Protein 5IO9 (pdb70)

Solvent-accessible surface area: 11642 Å² total; per-residue (Å²): 228,26,51,82,0,21,0,2,35,14,24,14,170,179,44,152,13,56,66,18,48,2,14,81,133,138,28,201,40,42,104,31,0,23,63,37,0,54,160,33,0,86,28,141,154,41,8,78,91,12,6,112,52,0,16,10,50,76,22,73,66,107,6,46,38,24,125,56,1,35,107,24,53,14,3,0,0,0,3,56,118,137,38,47,123,35,124,11,62,132,145,25,86,118,86,51,46,159,100,68,87,1,20,0,1,51,28,33,36,173,176,48,152,16,59,65,12,54,12,58,127,128,113,23,237,52,40,100,40,0,16,64,50,0,43,220,51,3,61,135,18,116,74,8,9,47,40,0,13,22,58,99,21,87,112,76,6,51,42,36,128,66,4,100,101,29,86,16,4,0,0,0,18,50,43,137,33,55,115,32,119,12,70,133,146,27,67,121,97,25,34,137,156

CATH classification: 3.10.20.230

Secondary structure (DSSP, 8-state):
-PEEEEEEETT-TT---EEEEE-TTTSSSHHHHHHHHHHHH--TTT-TT---EEEETTSS-EE-SGGG--TT-EEEEESSSPPP---TTTTS-TTTT-/-EEEEEEETT-TT---EEEEE-TTS-SSHHHHHHHHHHHH---TT---EEEETTS--EE-SGGG--TT-EEEEESSSPPP---TTTTS-TTGGG-

Foldseek 3Di:
DWAWEWEAFFPDQPDQTDIDGDDCVVQVFPVSVQVVQQVVVVDCPRAVQGFDWKAFPQRPDTDDGSVPDHHLGYIYTGNDDDHHGDNNNVPHPSVPVD/DAWEWEAEFPDQPDQTDIDDDDPPPAPWPVSVQVVVQVVCPVQVLGFDWKAFPQRPDIDDTPVSDHHLGYIYTHNDNDGHDHPNCVPHPSPVVVD

B-factor: mean 19.06, std 11.75, range [5.87, 101.1]

Sequence (193 aa):
MAKKVRFYRNGDRYFKGIVYAVSSDRFRSFDALLADLTRSLSDNINLPQGVRYIYTIDGSSRKIGSMDELEEGESYVCSSSDNNFFDDVEYTKNVNPNWSVAKKVRFYRNGDRYYFKGIVYAVSSDRFRSFDALLADLTRSSLSNLPQGVRYIIYTIDGSRKIGSMDELEEGESYVCSSDNFFDDVEYTKNVNPNWSVN

Organism: Homo sapiens (NCBI:txid9606)

InterPro domains:
  IPR003533 Doublecortin domain [PF03607] (72-132)
  IPR003533 Doublecortin domain [PF03607] (198-257)
  IPR003533 Doublecortin domain [PS50309] (53-139)
  IPR003533 Doublecortin domain [PS50309] (180-263)
  IPR003533 Doublecortin domain [SM00537] (48-139)
  IPR003533 Doublecortin domain [SM00537] (175-263)
  IPR017302 Neuronal migration protein doublecortin, chordates [PIRSF037870] (1-365)
  IPR036572 Doublecortin domain superfamily [G3DSA:3.10.20.230] (44-157)
  IPR036572 Doublecortin domain superfamily [G3DSA:3.10.20.230] (170-260)
  IPR036572 Doublecortin domain superfamily [SSF89837] (47-155)
  IPR036572 Doublecortin domain superfamily [SSF89837] (170-272)

GO terms:
  GO:0005515 protein binding (F, IPI)
  GO:0001764 neuron migration (P, IDA)
  GO:0043005 neuron projection (C, IDA)
  GO:0008017 microtubule binding (F, IDA)
  GO:0008017 microtubule binding (F, IMP)
  GO:0019901 protein kinase binding (F, IPI)
  GO:0005856 cytoskeleton (C, TAS)
  GO:0005875 microtubule associated complex (C, TAS)
  GO:0007399 nervous system development (P, TAS)
  GO:0007417 central nervous system development (P, TAS)
  GO:0005829 cytosol (C, TAS)
  GO:0005829 cytosol (C, IDA)

Nearest PDB structures (foldseek):
  5ioi-assembly3_C  TM=9.887E-01  e=6.506E-19  Homo sapiens
  5ioi-assembly5_E  TM=9.647E-01  e=2.135E-18  Homo sapiens
  5ikc-assembly1_M  TM=9.950E-01  e=1.049E-16  Homo sapiens
  5ioi-assembly2_B  TM=9.860E-01  e=2.824E-16  Homo sapiens
  1mjd-assembly1_A  TM=9.330E-01  e=8.605E-17  Homo sapiens

Structure (mmCIF, N/CA/C/O backbone):
data_5IO9
#
_entry.id   5IO9
#
_cell.length_a   27.026
_cell.length_b   37.783
_cell.length_c   47.752
_cell.angle_alpha   88.65
_cell.angle_beta   105.78
_cell.angle_gamma   96.55
#
_symmetry.space_group_name_H-M   'P 1'
#
loop_
_entity.id
_entity.type
_entity.pdbx_description
1 polymer 'Neuronal migration protein doublecortin'
2 water water
#
loop_
_atom_site.group_PDB
_atom_site.id
_atom_site.type_symbol
_atom_site.label_atom_id
_atom_site.label_alt_id
_atom_site.label_comp_id
_atom_site.label_asym_id
_atom_site.label_entity_id
_atom_site.label_seq_id
_atom_site.pdbx_PDB_ins_code
_atom_site.Cartn_x
_atom_site.Cartn_y
_atom_site.Cartn_z
_atom_site.occupancy
_atom_site.B_iso_or_equiv
_atom_site.auth_seq_id
_atom_site.auth_comp_id
_atom_site.auth_asym_id
_atom_site.auth_atom_id
_atom_site.pdbx_PDB_model_num
ATOM 1 N N . MET A 1 8 ? -14.274 -0.597 -12.309 1.00 22.81 132 MET A N 1
ATOM 2 C CA . MET A 1 8 ? -14.263 -1.729 -11.389 1.00 22.28 132 MET A CA 1
ATOM 3 C C . MET A 1 8 ? -13.095 -1.555 -10.419 1.00 19.26 132 MET A C 1
ATOM 4 O O . MET A 1 8 ? -11.977 -1.169 -10.846 1.00 17.32 132 MET A O 1
ATOM 9 N N . ALA A 1 9 ? -13.363 -1.728 -9.102 1.00 14.66 133 ALA A N 1
ATOM 10 C CA . ALA A 1 9 ? -12.288 -1.581 -8.103 1.00 14.64 133 ALA A CA 1
ATOM 11 C C . ALA A 1 9 ? -11.393 -2.786 -8.144 1.00 16.99 133 ALA A C 1
ATOM 12 O O . ALA A 1 9 ? -11.845 -3.896 -8.425 1.00 21.19 133 ALA A O 1
ATOM 14 N N . LYS A 1 10 ? -10.111 -2.585 -7.822 1.00 12.50 134 LYS A N 1
ATOM 15 C CA . LYS A 1 10 ? -9.199 -3.713 -7.708 1.00 12.24 134 LYS A CA 1
ATOM 16 C C . LYS A 1 10 ? -9.093 -4.053 -6.229 1.00 11.08 134 LYS A C 1
ATOM 17 O O . LYS A 1 10 ? -8.901 -3.132 -5.378 1.00 11.81 134 LYS A O 1
ATOM 23 N N . LYS A 1 11 ? -9.139 -5.351 -5.900 1.00 9.38 135 LYS A N 1
ATOM 24 C CA . LYS A 1 11 ? -9.007 -5.787 -4.506 1.00 8.52 135 LYS A CA 1
ATOM 25 C C . LYS A 1 11 ? -7.552 -6.117 -4.318 1.00 9.51 135 LYS A C 1
ATOM 26 O O . LYS A 1 11 ? -7.032 -7.065 -4.965 1.00 8.87 135 LYS A O 1
ATOM 32 N N . VAL A 1 12 ? -6.907 -5.405 -3.386 1.00 8.13 136 VAL A N 1
ATOM 33 C CA . VAL A 1 12 ? -5.486 -5.581 -3.133 1.00 7.37 136 VAL A CA 1
ATOM 34 C C . VAL A 1 12 ? -5.283 -5.698 -1.624 1.00 8.31 136 VAL A C 1
ATOM 35 O O . VAL A 1 12 ? -6.135 -5.303 -0.825 1.00 8.91 136 VAL A O 1
ATOM 39 N N . ARG A 1 13 ? -4.099 -6.129 -1.216 1.00 6.21 137 ARG A N 1
ATOM 40 C CA . ARG A 1 13 ? -3.789 -6.311 0.210 1.00 6.20 137 ARG A CA 1
ATOM 41 C C . ARG A 1 13 ? -2.576 -5.410 0.531 1.00 7.76 137 ARG A C 1
ATOM 42 O O . ARG A 1 13 ? -1.525 -5.569 -0.068 1.00 7.90 137 ARG A O 1
ATOM 50 N N . PHE A 1 14 ? -2.715 -4.548 1.531 1.00 6.22 138 PHE A N 1
ATOM 51 C CA . PHE A 1 14 ? -1.640 -3.642 1.932 1.00 7.38 138 PHE A CA 1
ATOM 52 C C . PHE A 1 14 ? -1.027 -4.033 3.236 1.00 7.59 138 PHE A C 1
ATOM 53 O O . PHE A 1 14 ? -1.732 -4.331 4.207 1.00 9.36 138 PHE A O 1
ATOM 61 N N . TYR A 1 15 ? 0.306 -4.021 3.299 1.00 5.87 139 TYR A N 1
ATOM 62 C CA . TYR A 1 15 ? 1.119 -4.290 4.477 1.00 6.33 139 TYR A CA 1
ATOM 63 C C . TYR A 1 15 ? 1.888 -3.033 4.883 1.00 7.89 139 TYR A C 1
ATOM 64 O O . TYR A 1 15 ? 1.903 -2.041 4.177 1.00 8.54 139 TYR A O 1
ATOM 73 N N . ARG A 1 16 ? 2.428 -3.074 6.067 1.00 8.11 140 ARG A N 1
ATOM 74 C CA . ARG A 1 16 ? 3.107 -1.928 6.698 1.00 8.08 140 ARG A CA 1
ATOM 75 C C . ARG A 1 16 ? 4.615 -2.156 6.688 1.00 9.41 140 ARG A C 1
ATOM 76 O O . ARG A 1 16 ? 5.042 -3.179 7.238 1.00 9.37 140 ARG A O 1
ATOM 84 N N . ASN A 1 17 ? 5.401 -1.260 6.040 1.00 7.63 141 ASN A N 1
ATOM 85 C CA . ASN A 1 17 ? 6.861 -1.394 5.956 1.00 8.14 141 ASN A CA 1
ATOM 86 C C . ASN A 1 17 ? 7.452 -1.706 7.340 1.00 10.76 141 ASN A C 1
ATOM 87 O O . ASN A 1 17 ? 7.215 -1.008 8.335 1.00 11.79 141 ASN A O 1
ATOM 92 N N . GLY A 1 18 ? 8.259 -2.745 7.372 1.00 11.20 142 GLY A N 1
ATOM 93 C CA . GLY A 1 18 ? 9.008 -3.073 8.575 1.00 13.30 142 GLY A CA 1
ATOM 94 C C . GLY A 1 18 ? 8.276 -3.869 9.633 1.00 16.69 142 GLY A C 1
ATOM 95 O O . GLY A 1 18 ? 8.894 -4.266 10.620 1.00 18.39 142 GLY A O 1
ATOM 96 N N . ASP A 1 19 ? 6.944 -4.103 9.448 1.00 12.96 143 ASP A N 1
ATOM 97 C CA . ASP A 1 19 ? 6.141 -4.757 10.500 1.00 12.10 143 ASP A CA 1
ATOM 98 C C . ASP A 1 19 ? 5.941 -6.244 10.154 1.00 12.79 143 ASP A C 1
ATOM 99 O O . ASP A 1 19 ? 5.175 -6.531 9.233 1.00 13.84 143 ASP A O 1
ATOM 104 N N . ARG A 1 20 ? 6.585 -7.177 10.908 1.00 12.95 144 ARG A N 1
ATOM 105 C CA . ARG A 1 20 ? 6.491 -8.605 10.726 1.00 13.24 144 ARG A CA 1
ATOM 106 C C . ARG A 1 20 ? 5.198 -9.145 11.373 1.00 13.98 144 ARG A C 1
ATOM 107 O O . ARG A 1 20 ? 4.960 -10.372 11.290 1.00 15.69 144 ARG A O 1
ATOM 115 N N . TYR A 1 21 ? 4.412 -8.298 12.023 1.00 10.50 145 TYR A N 1
ATOM 116 C CA . TYR A 1 21 ? 3.251 -8.848 12.739 1.00 10.88 145 TYR A CA 1
ATOM 117 C C . TYR A 1 21 ? 1.927 -8.356 12.241 1.00 12.28 145 TYR A C 1
ATOM 118 O O . TYR A 1 21 ? 0.949 -8.396 12.985 1.00 12.61 145 TYR A O 1
ATOM 127 N N . PHE A 1 22 ? 1.924 -7.796 11.043 1.00 14.30 146 PHE A N 1
ATOM 128 C CA . PHE A 1 22 ? 0.682 -7.232 10.537 1.00 12.67 146 PHE A CA 1
ATOM 129 C C . PHE A 1 22 ? 0.207 -8.196 9.471 1.00 14.44 146 PHE A C 1
ATOM 130 O O . PHE A 1 22 ? 1.009 -8.582 8.598 1.00 18.73 146 PHE A O 1
ATOM 138 N N . LYS A 1 23 ? -1.085 -8.637 9.478 1.00 11.33 147 LYS A N 1
ATOM 139 C CA . LYS A 1 23 ? -1.431 -9.610 8.446 1.00 12.92 147 LYS A CA 1
ATOM 140 C C . LYS A 1 23 ? -1.939 -9.074 7.092 1.00 9.99 147 LYS A C 1
ATOM 141 O O . LYS A 1 23 ? -2.172 -9.857 6.165 1.00 11.53 147 LYS A O 1
ATOM 147 N N . GLY A 1 24 ? -1.989 -7.744 6.980 1.00 9.66 148 GLY A N 1
ATOM 148 C CA . GLY A 1 24 ? -2.414 -7.090 5.735 1.00 9.06 148 GLY A CA 1
ATOM 149 C C . GLY A 1 24 ? -3.856 -6.645 5.819 1.00 8.91 148 GLY A C 1
ATOM 150 O O . GLY A 1 24 ? -4.647 -7.319 6.499 1.00 11.80 148 GLY A O 1
ATOM 151 N N . ILE A 1 25 ? -4.180 -5.505 5.192 1.00 8.45 149 ILE A N 1
ATOM 152 C CA . ILE A 1 25 ? -5.544 -4.951 5.105 1.00 7.42 149 ILE A CA 1
ATOM 153 C C . ILE A 1 25 ? -5.998 -4.992 3.675 1.00 8.24 149 ILE A C 1
ATOM 154 O O . ILE A 1 25 ? -5.279 -4.549 2.784 1.00 7.54 149 ILE A O 1
ATOM 159 N N . VAL A 1 26 ? -7.213 -5.536 3.440 1.00 7.58 150 VAL A N 1
ATOM 160 C CA . VAL A 1 26 ? -7.724 -5.629 2.088 1.00 6.91 150 VAL A CA 1
ATOM 161 C C . VAL A 1 26 ? -8.452 -4.346 1.741 1.00 7.94 150 VAL A C 1
ATOM 162 O O . VAL A 1 26 ? -9.298 -3.871 2.489 1.00 8.81 150 VAL A O 1
ATOM 166 N N . TYR A 1 27 ? -8.098 -3.765 0.584 1.00 7.31 151 TYR A N 1
ATOM 167 C CA . TYR A 1 27 ? -8.709 -2.542 0.074 1.00 6.41 151 TYR A CA 1
ATOM 168 C C . TYR A 1 27 ? -9.357 -2.821 -1.241 1.00 6.56 151 TYR A C 1
ATOM 169 O O . TYR A 1 27 ? -8.862 -3.614 -2.053 1.00 8.70 151 TYR A O 1
ATOM 178 N N . ALA A 1 28 ? -10.461 -2.113 -1.496 1.00 8.26 152 ALA A N 1
ATOM 179 C CA . ALA A 1 28 ? -11.085 -2.071 -2.803 1.00 8.31 152 ALA A CA 1
ATOM 180 C C . ALA A 1 28 ? -10.686 -0.682 -3.356 1.00 8.87 152 ALA A C 1
ATOM 181 O O . ALA A 1 28 ? -11.060 0.355 -2.799 1.00 10.59 152 ALA A O 1
ATOM 183 N N . VAL A 1 29 ? -9.839 -0.651 -4.396 1.00 9.31 153 VAL A N 1
ATOM 184 C CA . VAL A 1 29 ? -9.315 0.625 -4.926 1.00 9.42 153 VAL A CA 1
ATOM 185 C C . VAL A 1 29 ? -9.839 0.956 -6.310 1.00 11.22 153 VAL A C 1
ATOM 186 O O . VAL A 1 29 ? -9.690 0.164 -7.200 1.00 12.38 153 VAL A O 1
ATOM 190 N N . SER A 1 30 ? -10.399 2.157 -6.481 1.00 12.86 154 SER A N 1
ATOM 191 C CA . SER A 1 30 ? -10.857 2.645 -7.802 1.00 12.47 154 SER A CA 1
ATOM 192 C C . SER A 1 30 ? -10.826 4.169 -7.753 1.00 14.48 154 SER A C 1
ATOM 193 O O . SER A 1 30 ? -10.959 4.725 -6.666 1.00 14.07 154 SER A O 1
ATOM 196 N N . SER A 1 31 ? -10.780 4.826 -8.922 1.00 18.26 155 SER A N 1
ATOM 197 C CA . SER A 1 31 ? -10.765 6.292 -8.967 1.00 19.37 155 SER A CA 1
ATOM 198 C C . SER A 1 31 ? -12.113 6.906 -8.568 1.00 25.86 155 SER A C 1
ATOM 199 O O . SER A 1 31 ? -12.144 8.066 -8.150 1.00 24.93 155 SER A O 1
ATOM 202 N N . ASP A 1 32 ? -13.211 6.126 -8.613 1.00 25.25 156 ASP A N 1
ATOM 203 C CA . ASP A 1 32 ? -14.500 6.678 -8.164 1.00 26.62 156 ASP A CA 1
ATOM 204 C C . ASP A 1 32 ? -14.649 6.805 -6.641 1.00 32.80 156 ASP A C 1
ATOM 205 O O . ASP A 1 32 ? -15.523 7.529 -6.153 1.00 35.05 156 ASP A O 1
ATOM 210 N N . ARG A 1 33 ? -13.780 6.151 -5.894 1.00 24.75 157 ARG A N 1
ATOM 211 C CA . ARG A 1 33 ? -13.835 6.307 -4.440 1.00 25.43 157 ARG A CA 1
ATOM 212 C C . ARG A 1 33 ? -12.662 7.073 -3.942 1.00 26.58 157 ARG A C 1
ATOM 213 O O . ARG A 1 33 ? -12.813 7.904 -3.052 1.00 29.28 157 ARG A O 1
ATOM 221 N N . PHE A 1 34 ? -11.491 6.889 -4.549 1.00 17.96 158 PHE A N 1
ATOM 222 C CA . PHE A 1 34 ? -10.371 7.716 -4.168 1.00 16.42 158 PHE A CA 1
ATOM 223 C C . PHE A 1 34 ? -10.181 8.697 -5.313 1.00 22.58 158 PHE A C 1
ATOM 224 O O . PHE A 1 34 ? -9.971 8.280 -6.451 1.00 23.37 158 PHE A O 1
ATOM 232 N N . ARG A 1 35 ? -10.373 10.003 -5.038 1.00 18.59 159 ARG A N 1
ATOM 233 C CA . ARG A 1 35 ? -10.318 10.995 -6.117 1.00 20.81 159 ARG A CA 1
ATOM 234 C C . ARG A 1 35 ? -8.951 11.267 -6.706 1.00 24.32 159 ARG A C 1
ATOM 235 O O . ARG A 1 35 ? -8.857 11.808 -7.807 1.00 26.16 159 ARG A O 1
ATOM 243 N N . SER A 1 36 ? -7.887 10.828 -6.015 1.00 16.56 160 SER A N 1
ATOM 244 C CA . SER A 1 36 ? -6.507 11.019 -6.437 1.00 15.96 160 SER A CA 1
ATOM 245 C C . SER A 1 36 ? -5.680 9.970 -5.721 1.00 16.22 160 SER A C 1
ATOM 246 O O . SER A 1 36 ? -6.140 9.384 -4.725 1.00 15.21 160 SER A O 1
ATOM 249 N N . PHE A 1 37 ? -4.430 9.823 -6.145 1.00 14.37 161 PHE A N 1
ATOM 250 C CA . PHE A 1 37 ? -3.490 8.916 -5.500 1.00 15.13 161 PHE A CA 1
ATOM 251 C C . PHE A 1 37 ? -3.259 9.417 -4.091 1.00 17.48 161 PHE A C 1
ATOM 252 O O . PHE A 1 37 ? -3.241 8.619 -3.148 1.00 14.61 161 PHE A O 1
ATOM 260 N N . ASP A 1 38 ? -3.209 10.766 -3.919 1.00 16.12 162 ASP A N 1
ATOM 261 C CA . ASP A 1 38 ? -3.037 11.346 -2.595 1.00 13.47 162 ASP A CA 1
ATOM 262 C C . ASP A 1 38 ? -4.160 10.979 -1.664 1.00 13.94 162 ASP A C 1
ATOM 263 O O . ASP A 1 38 ? -3.926 10.789 -0.469 1.00 13.24 162 ASP A O 1
ATOM 268 N N . ALA A 1 39 ? -5.396 10.836 -2.186 1.00 12.64 163 ALA A N 1
ATOM 269 C CA . ALA A 1 39 ? -6.502 10.446 -1.297 1.00 13.07 163 ALA A CA 1
ATOM 270 C C . ALA A 1 39 ? -6.332 8.988 -0.815 1.00 14.05 163 ALA A C 1
ATOM 271 O O . ALA A 1 39 ? -6.729 8.655 0.299 1.00 12.45 163 ALA A O 1
ATOM 273 N N . LEU A 1 40 ? -5.782 8.121 -1.671 1.00 12.63 164 LEU A N 1
ATOM 274 C CA . LEU A 1 40 ? -5.559 6.734 -1.266 1.00 10.82 164 LEU A CA 1
ATOM 275 C C . LEU A 1 40 ? -4.474 6.749 -0.198 1.00 10.31 164 LEU A C 1
ATOM 276 O O . LEU A 1 40 ? -4.619 6.074 0.828 1.00 9.41 164 LEU A O 1
ATOM 281 N N . LEU A 1 41 ? -3.402 7.515 -0.425 1.00 9.70 165 LEU A N 1
ATOM 282 C CA . LEU A 1 41 ? -2.346 7.599 0.587 1.00 9.12 165 LEU A CA 1
ATOM 283 C C . LEU A 1 41 ? -2.881 8.064 1.923 1.00 11.65 165 LEU A C 1
ATOM 284 O O . LEU A 1 41 ? -2.487 7.606 2.979 1.00 9.88 165 LEU A O 1
ATOM 289 N N . ALA A 1 42 ? -3.797 9.075 1.856 1.00 11.24 166 ALA A N 1
ATOM 290 C CA . ALA A 1 42 ? -4.378 9.558 3.108 1.00 10.59 166 ALA A CA 1
ATOM 291 C C . ALA A 1 42 ? -5.206 8.509 3.815 1.00 10.98 166 ALA A C 1
ATOM 292 O O . ALA A 1 42 ? -5.182 8.415 5.042 1.00 9.73 166 ALA A O 1
ATOM 294 N N . ASP A 1 43 ? -5.978 7.721 3.029 1.00 10.06 167 ASP A N 1
ATOM 295 C CA . ASP A 1 43 ? -6.786 6.718 3.713 1.00 9.27 167 ASP A CA 1
ATOM 296 C C . ASP A 1 43 ? -5.922 5.555 4.259 1.00 9.01 167 ASP A C 1
ATOM 297 O O . ASP A 1 43 ? -6.189 5.070 5.367 1.00 8.92 167 ASP A O 1
ATOM 302 N N . LEU A 1 44 ? -4.782 5.270 3.565 1.00 9.09 168 LEU A N 1
ATOM 303 C CA . LEU A 1 44 ? -3.894 4.243 4.139 1.00 8.66 168 LEU A CA 1
ATOM 304 C C . LEU A 1 44 ? -3.189 4.769 5.376 1.00 10.69 168 LEU A C 1
ATOM 305 O O . LEU A 1 44 ? -2.959 4.026 6.312 1.00 10.18 168 LEU A O 1
ATOM 310 N N . THR A 1 45 ? -2.894 6.119 5.405 1.00 9.30 169 THR A N 1
ATOM 311 C CA . THR A 1 45 ? -2.292 6.676 6.626 1.00 9.00 169 THR A CA 1
ATOM 312 C C . THR A 1 45 ? -3.253 6.485 7.819 1.00 9.58 169 THR A C 1
ATOM 313 O O . THR A 1 45 ? -2.886 6.114 8.908 1.00 10.87 169 THR A O 1
ATOM 317 N N . ARG A 1 46 ? -4.541 6.680 7.524 1.00 9.84 170 ARG A N 1
ATOM 318 C CA . ARG A 1 46 ? -5.575 6.504 8.537 1.00 11.71 170 ARG A CA 1
ATOM 319 C C . ARG A 1 46 ? -5.622 5.064 9.036 1.00 12.73 170 ARG A C 1
ATOM 320 O O . ARG A 1 46 ? -5.527 4.851 10.248 1.00 14.24 170 ARG A O 1
ATOM 328 N N . SER A 1 47 ? -5.792 4.075 8.118 1.00 11.37 171 SER A N 1
ATOM 329 C CA . SER A 1 47 ? -5.962 2.681 8.558 1.00 10.55 171 SER A CA 1
ATOM 330 C C . SER A 1 47 ? -4.727 2.024 9.060 1.00 12.40 171 SER A C 1
ATOM 331 O O . SER A 1 47 ? -4.821 1.069 9.858 1.00 14.05 171 SER A O 1
ATOM 334 N N . LEU A 1 48 ? -3.557 2.460 8.545 1.00 11.03 172 LEU A N 1
ATOM 335 C CA . LEU A 1 48 ? -2.297 1.792 8.942 1.00 12.24 172 LEU A CA 1
ATOM 336 C C . LEU A 1 48 ? -1.547 2.446 10.053 1.00 15.37 172 LEU A C 1
ATOM 337 O O . LEU A 1 48 ? -0.506 1.946 10.470 1.00 14.59 172 LEU A O 1
ATOM 342 N N . SER A 1 49 ? -2.118 3.534 10.603 1.00 15.98 173 SER A N 1
ATOM 343 C CA . SER A 1 49 ? -1.620 4.302 11.724 1.00 16.26 173 SER A CA 1
ATOM 344 C C . SER A 1 49 ? -0.764 3.443 12.689 1.00 19.52 173 SER A C 1
ATOM 345 O O . SER A 1 49 ? -1.288 2.496 13.327 1.00 21.28 173 SER A O 1
ATOM 348 N N . ASP A 1 50 ? 0.552 3.755 12.744 1.00 18.82 174 ASP A N 1
ATOM 349 C CA . ASP A 1 50 ? 1.523 3.063 13.617 1.00 19.10 174 ASP A CA 1
ATOM 350 C C . ASP A 1 50 ? 2.689 4.049 13.723 1.00 23.25 174 ASP A C 1
ATOM 351 O O . ASP A 1 50 ? 3.440 4.218 12.752 1.00 20.74 174 ASP A O 1
ATOM 356 N N . ASN A 1 51 ? 2.858 4.686 14.909 1.00 20.34 175 ASN A N 1
ATOM 357 C CA . ASN A 1 51 ? 3.919 5.671 15.092 1.00 20.75 175 ASN A CA 1
ATOM 358 C C . ASN A 1 51 ? 5.327 5.100 14.947 1.00 21.58 175 ASN A C 1
ATOM 359 O O . ASN A 1 51 ? 6.272 5.880 14.750 1.00 20.57 175 ASN A O 1
ATOM 364 N N . ILE A 1 52 ? 5.493 3.773 15.063 1.00 19.76 176 ILE A N 1
ATOM 365 C CA . ILE A 1 52 ? 6.844 3.236 14.984 1.00 19.74 176 ILE A CA 1
ATOM 366 C C . ILE A 1 52 ? 7.228 2.888 13.560 1.00 19.86 176 ILE A C 1
ATOM 367 O O . ILE A 1 52 ? 8.306 3.320 13.086 1.00 19.17 176 ILE A O 1
ATOM 372 N N . ASN A 1 53 ? 6.358 2.140 12.852 1.00 16.01 177 ASN A N 1
ATOM 373 C CA . ASN A 1 53 ? 6.684 1.685 11.503 1.00 15.14 177 ASN A CA 1
ATOM 374 C C . ASN A 1 53 ? 6.306 2.656 10.440 1.00 16.55 177 ASN A C 1
ATOM 375 O O . ASN A 1 53 ? 6.831 2.560 9.319 1.00 15.68 177 ASN A O 1
ATOM 380 N N . LEU A 1 54 ? 5.311 3.572 10.732 1.00 13.51 178 LEU A N 1
ATOM 381 C CA . LEU A 1 54 ? 4.871 4.595 9.748 1.00 13.32 178 LEU A CA 1
ATOM 382 C C . LEU A 1 54 ? 4.905 5.949 10.436 1.00 16.53 178 LEU A C 1
ATOM 383 O O . LEU A 1 54 ? 3.872 6.627 10.545 1.00 15.71 178 LEU A O 1
ATOM 388 N N . PRO A 1 55 ? 6.119 6.375 10.869 1.00 14.89 179 PRO A N 1
ATOM 389 C CA . PRO A 1 55 ? 6.222 7.655 11.598 1.00 16.28 179 PRO A CA 1
ATOM 390 C C . PRO A 1 55 ? 5.737 8.868 10.831 1.00 17.67 179 PRO A C 1
ATOM 391 O O . PRO A 1 55 ? 5.313 9.841 11.484 1.00 18.83 179 PRO A O 1
ATOM 395 N N . GLN A 1 56 ? 5.779 8.858 9.486 1.00 14.28 180 GLN A N 1
ATOM 396 C CA . GLN A 1 56 ? 5.357 9.996 8.689 1.00 12.12 180 GLN A CA 1
ATOM 397 C C . GLN A 1 56 ? 4.119 9.606 7.860 1.00 11.23 180 GLN A C 1
ATOM 398 O O . GLN A 1 56 ? 3.834 10.275 6.863 1.00 13.09 180 GLN A O 1
ATOM 404 N N . GLY A 1 57 ? 3.389 8.598 8.313 1.00 10.60 181 GLY A N 1
ATOM 405 C CA . GLY A 1 57 ? 2.209 8.120 7.581 1.00 10.77 181 GLY A CA 1
ATOM 406 C C . GLY A 1 57 ? 2.602 7.329 6.336 1.00 11.71 181 GLY A C 1
ATOM 407 O O . GLY A 1 57 ? 3.763 6.900 6.177 1.00 11.61 181 GLY A O 1
ATOM 408 N N . VAL A 1 58 ? 1.681 7.173 5.417 1.00 8.61 182 VAL A N 1
ATOM 409 C CA . VAL A 1 58 ? 1.918 6.423 4.207 1.00 8.52 182 VAL A CA 1
ATOM 410 C C . VAL A 1 58 ? 2.195 7.404 3.110 1.00 11.65 182 VAL A C 1
ATOM 411 O O . VAL A 1 58 ? 1.313 8.131 2.624 1.00 12.47 182 VAL A O 1
ATOM 415 N N . ARG A 1 59 ? 3.451 7.412 2.674 1.00 10.44 183 ARG A N 1
ATOM 416 C CA . ARG A 1 59 ? 3.874 8.318 1.598 1.00 9.80 183 ARG A CA 1
ATOM 417 C C . ARG A 1 59 ? 4.253 7.636 0.314 1.00 12.39 183 ARG A C 1
ATOM 418 O O . ARG A 1 59 ? 4.273 8.256 -0.761 1.00 13.88 183 ARG A O 1
ATOM 426 N N . TYR A 1 60 ? 4.550 6.325 0.389 1.00 10.07 184 TYR A N 1
ATOM 427 C CA . TYR A 1 60 ? 5.015 5.539 -0.779 1.00 10.85 184 TYR A CA 1
ATOM 428 C C . TYR A 1 60 ? 4.399 4.164 -0.687 1.00 10.86 184 TYR A C 1
ATOM 429 O O . TYR A 1 60 ? 4.158 3.669 0.429 1.00 9.31 184 TYR A O 1
ATOM 438 N N . ILE A 1 61 ? 4.139 3.601 -1.874 1.00 9.00 185 ILE A N 1
ATOM 439 C CA . ILE A 1 61 ? 3.609 2.239 -1.979 1.00 9.05 185 ILE A CA 1
ATOM 440 C C . ILE A 1 61 ? 4.529 1.435 -2.897 1.00 8.34 185 ILE A C 1
ATOM 441 O O . ILE A 1 61 ? 4.845 1.897 -3.995 1.00 10.69 185 ILE A O 1
ATOM 446 N N . TYR A 1 62 ? 4.945 0.244 -2.461 1.00 7.73 186 TYR A N 1
ATOM 447 C CA . TYR A 1 62 ? 5.795 -0.628 -3.253 1.00 8.46 186 TYR A CA 1
ATOM 448 C C . TYR A 1 62 ? 5.150 -1.941 -3.474 1.00 8.23 186 TYR A C 1
ATOM 449 O O . TYR A 1 62 ? 4.243 -2.343 -2.687 1.00 8.72 186 TYR A O 1
ATOM 458 N N . THR A 1 63 ? 5.570 -2.684 -4.542 1.00 8.43 187 THR A N 1
ATOM 459 C CA . THR A 1 63 ? 5.138 -4.064 -4.611 1.00 7.66 187 THR A CA 1
ATOM 460 C C . THR A 1 63 ? 5.687 -4.819 -3.425 1.00 10.82 187 THR A C 1
ATOM 461 O O . THR A 1 63 ? 6.573 -4.358 -2.701 1.00 9.26 187 THR A O 1
ATOM 465 N N . ILE A 1 64 ? 5.109 -6.023 -3.166 1.00 11.12 188 ILE A N 1
ATOM 466 C CA . ILE A 1 64 ? 5.368 -6.854 -1.995 1.00 12.19 188 ILE A CA 1
ATOM 467 C C . ILE A 1 64 ? 6.849 -7.168 -1.794 1.00 14.05 188 ILE A C 1
ATOM 468 O O . ILE A 1 64 ? 7.289 -7.364 -0.660 1.00 11.65 188 ILE A O 1
ATOM 473 N N . ASP A 1 65 ? 7.558 -7.247 -2.899 1.00 11.36 189 ASP A N 1
ATOM 474 C CA . ASP A 1 65 ? 8.977 -7.584 -2.911 1.00 10.79 189 ASP A CA 1
ATOM 475 C C . ASP A 1 65 ? 9.848 -6.337 -2.933 1.00 12.00 189 ASP A C 1
ATOM 476 O O . ASP A 1 65 ? 11.088 -6.484 -2.979 1.00 11.84 189 ASP A O 1
ATOM 481 N N . GLY A 1 66 ? 9.269 -5.147 -2.972 1.00 9.83 190 GLY A N 1
ATOM 482 C CA . GLY A 1 66 ? 10.029 -3.922 -3.019 1.00 9.36 190 GLY A CA 1
ATOM 483 C C . GLY A 1 66 ? 10.569 -3.523 -4.365 1.00 11.02 190 GLY A C 1
ATOM 484 O O . GLY A 1 66 ? 11.180 -2.459 -4.434 1.00 12.72 190 GLY A O 1
ATOM 485 N N . SER A 1 67 ? 10.339 -4.317 -5.397 1.00 10.73 191 SER A N 1
ATOM 486 C CA A SER A 1 67 ? 10.923 -4.082 -6.723 0.50 10.77 191 SER A CA 1
ATOM 487 C CA B SER A 1 67 ? 10.900 -4.100 -6.744 0.50 10.56 191 SER A CA 1
ATOM 488 C C . SER A 1 67 ? 10.375 -2.875 -7.454 1.00 14.36 191 SER A C 1
ATOM 489 O O . SER A 1 67 ? 11.111 -2.247 -8.213 1.00 13.85 191 SER A O 1
ATOM 494 N N . ARG A 1 68 ? 9.093 -2.560 -7.247 1.00 12.19 192 ARG A N 1
ATOM 495 C CA . ARG A 1 68 ? 8.476 -1.481 -7.961 1.00 14.37 192 ARG A CA 1
ATOM 496 C C . ARG A 1 68 ? 7.746 -0.523 -7.067 1.00 17.58 192 ARG A C 1
ATOM 497 O O . ARG A 1 68 ? 7.034 -0.957 -6.152 1.00 15.07 192 ARG A O 1
ATOM 505 N N . LYS A 1 69 ? 7.891 0.777 -7.361 1.00 14.97 193 LYS A N 1
ATOM 506 C CA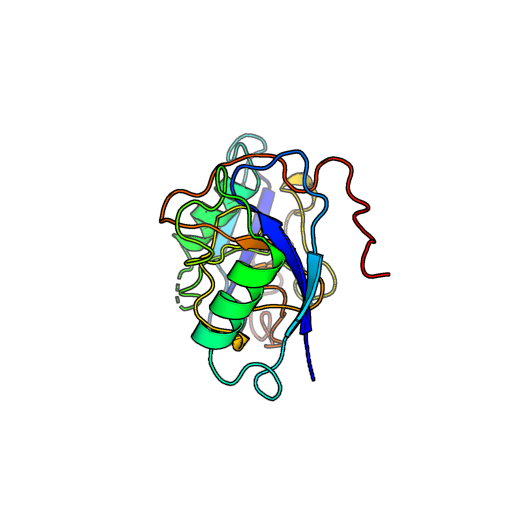 . LYS A 1 69 ? 7.178 1.825 -6.658 1.00 13.96 193 LYS A CA 1
ATOM 507 C C . LYS A 1 69 ? 5.941 2.133 -7.477 1.00 16.17 193 LYS A C 1
ATOM 508 O O . LYS A 1 69 ? 6.011 2.302 -8.703 1.00 18.10 193 LYS A O 1
ATOM 514 N N . ILE A 1 70 ? 4.790 2.102 -6.821 1.00 12.89 194 ILE A N 1
ATOM 515 C CA . ILE A 1 70 ? 3.490 2.371 -7.401 1.00 12.02 194 ILE A CA 1
ATOM 516 C C . ILE A 1 70 ? 3.214 3.853 -7.300 1.00 17.79 194 ILE A C 1
ATOM 517 O O . ILE A 1 70 ? 3.191 4.401 -6.187 1.00 17.26 194 ILE A O 1
ATOM 522 N N . GLY A 1 71 ? 2.937 4.477 -8.447 1.00 16.87 195 GLY A N 1
ATOM 523 C CA . GLY A 1 71 ? 2.679 5.918 -8.518 1.00 18.33 195 GLY A CA 1
ATOM 524 C C . GLY A 1 71 ? 1.239 6.281 -8.846 1.00 20.55 195 GLY A C 1
ATOM 525 O O . GLY A 1 71 ? 0.865 7.460 -8.827 1.00 20.12 195 GLY A O 1
ATOM 526 N N . SER A 1 72 ? 0.411 5.289 -9.162 1.00 15.22 196 SER A N 1
ATOM 527 C CA . SER A 1 72 ? -0.966 5.580 -9.513 1.00 14.29 196 SER A CA 1
ATOM 528 C C . SER A 1 72 ? -1.788 4.359 -9.239 1.00 15.34 196 SER A C 1
ATOM 529 O O . SER A 1 72 ? -1.274 3.247 -9.290 1.00 14.14 196 SER A O 1
ATOM 532 N N . MET A 1 73 ? -3.082 4.550 -9.043 1.00 13.86 197 MET A N 1
ATOM 533 C CA . MET A 1 73 ? -4.001 3.435 -8.788 1.00 14.54 197 MET A CA 1
ATOM 534 C C . MET A 1 73 ? -4.074 2.523 -9.984 1.00 15.77 197 MET A C 1
ATOM 535 O O . MET A 1 73 ? -4.257 1.311 -9.825 1.00 16.44 197 MET A O 1
ATOM 540 N N . ASP A 1 74 ? -3.851 3.068 -11.209 1.00 14.86 198 ASP A N 1
ATOM 541 C CA . ASP A 1 74 ? -3.889 2.244 -12.413 1.00 15.65 198 ASP A CA 1
ATOM 542 C C . ASP A 1 74 ? -2.832 1.155 -12.388 1.00 17.97 198 ASP A C 1
ATOM 543 O O . ASP A 1 74 ? -2.988 0.140 -13.064 1.00 18.88 198 ASP A O 1
ATOM 548 N N . GLU A 1 75 ? -1.758 1.363 -11.643 1.00 13.08 199 GLU A N 1
ATOM 549 C CA . GLU A 1 75 ? -0.664 0.401 -11.571 1.00 12.80 199 GLU A CA 1
ATOM 550 C C . GLU A 1 75 ? -0.941 -0.722 -10.596 1.00 14.68 199 GLU A C 1
ATOM 551 O O . GLU A 1 75 ? -0.232 -1.701 -10.593 1.00 13.96 199 GLU A O 1
ATOM 557 N N . LEU A 1 76 ? -1.989 -0.589 -9.733 1.00 10.63 200 LEU A N 1
ATOM 558 C CA . LEU A 1 76 ? -2.318 -1.669 -8.842 1.00 11.78 200 LEU A CA 1
ATOM 559 C C . LEU A 1 76 ? -3.018 -2.768 -9.627 1.00 14.21 200 LEU A C 1
ATOM 560 O O . LEU A 1 76 ? -3.636 -2.508 -10.687 1.00 13.87 200 LEU A O 1
ATOM 565 N N . GLU A 1 77 ? -2.871 -4.014 -9.162 1.00 10.04 201 GLU A N 1
ATOM 566 C CA . GLU A 1 77 ? -3.426 -5.172 -9.887 1.00 10.35 201 GLU A CA 1
ATOM 567 C C . GLU A 1 77 ? -4.230 -6.053 -8.946 1.00 10.59 201 GLU A C 1
ATOM 568 O O . GLU A 1 77 ? -3.851 -6.305 -7.785 1.00 9.63 201 GLU A O 1
ATOM 574 N N . GLU A 1 78 ? -5.353 -6.517 -9.421 1.00 10.39 202 GLU A N 1
ATOM 575 C CA . GLU A 1 78 ? -6.249 -7.373 -8.639 1.00 10.47 202 GLU A CA 1
ATOM 576 C C . GLU A 1 78 ? -5.529 -8.544 -8.003 1.00 11.94 202 GLU A C 1
ATOM 577 O O . GLU A 1 78 ? -4.827 -9.260 -8.702 1.00 11.06 202 GLU A O 1
ATOM 583 N N . GLY A 1 79 ? -5.688 -8.709 -6.701 1.00 9.04 203 GLY A N 1
ATOM 584 C CA . GLY A 1 79 ? -5.197 -9.836 -5.958 1.00 9.42 203 GLY A CA 1
ATOM 585 C C . GLY A 1 79 ? -3.776 -9.706 -5.473 1.00 9.85 203 GLY A C 1
ATOM 586 O O . GLY A 1 79 ? -3.337 -10.599 -4.784 1.00 10.80 203 GLY A O 1
ATOM 587 N N . GLU A 1 80 ? -3.099 -8.611 -5.853 1.00 7.78 204 GLU A N 1
ATOM 588 C CA . GLU A 1 80 ? -1.702 -8.467 -5.451 1.00 7.17 204 GLU A CA 1
ATOM 589 C C . GLU A 1 80 ? -1.595 -7.807 -4.109 1.00 8.65 204 GLU A C 1
ATOM 590 O O . GLU A 1 80 ? -2.531 -7.225 -3.583 1.00 9.05 204 GLU A O 1
ATOM 596 N N . SER A 1 81 ? -0.372 -7.901 -3.536 1.00 7.11 205 SER A N 1
ATOM 597 C CA . SER A 1 81 ? -0.054 -7.360 -2.235 1.00 7.31 205 SER A CA 1
ATOM 598 C C . SER A 1 81 ? 1.021 -6.273 -2.405 1.00 6.77 205 SER A C 1
ATOM 599 O O . SER A 1 81 ? 1.867 -6.319 -3.297 1.00 7.90 205 SER A O 1
ATOM 602 N N . TYR A 1 82 ? 0.936 -5.267 -1.530 1.00 6.30 206 TYR A N 1
ATOM 603 C CA . TYR A 1 82 ? 1.774 -4.082 -1.583 1.00 6.41 206 TYR A CA 1
ATOM 604 C C . TYR A 1 82 ? 2.212 -3.679 -0.208 1.00 6.79 206 TYR A C 1
ATOM 605 O O . TYR A 1 82 ? 1.561 -4.004 0.772 1.00 7.63 206 TYR A O 1
ATOM 614 N N . VAL A 1 83 ? 3.338 -2.923 -0.136 1.00 6.96 207 VAL A N 1
ATOM 615 C CA . VAL A 1 83 ? 3.848 -2.453 1.160 1.00 6.40 207 VAL A CA 1
ATOM 616 C C . VAL A 1 83 ? 3.801 -0.931 1.196 1.00 8.22 207 VAL A C 1
ATOM 617 O O . VAL A 1 83 ? 4.207 -0.268 0.255 1.00 9.76 207 VAL A O 1
ATOM 621 N N . CYS A 1 84 ? 3.324 -0.382 2.308 1.00 7.90 208 CYS A N 1
ATOM 622 C CA . CYS A 1 84 ? 3.143 1.064 2.503 1.00 7.96 208 CYS A CA 1
ATOM 623 C C . CYS A 1 84 ? 4.261 1.489 3.397 1.00 8.65 208 CYS A C 1
ATOM 624 O O . CYS A 1 84 ? 4.540 0.846 4.406 1.00 9.18 208 CYS A O 1
ATOM 627 N N . SER A 1 85 ? 4.885 2.616 3.044 1.00 8.35 209 SER A N 1
ATOM 628 C CA A SER A 1 85 ? 6.054 3.116 3.761 0.67 9.29 209 SER A CA 1
ATOM 629 C CA B SER A 1 85 ? 6.030 3.125 3.818 0.33 8.27 209 SER A CA 1
ATOM 630 C C . SER A 1 85 ? 5.981 4.629 3.976 1.00 9.72 209 SER A C 1
ATOM 631 O O . SER A 1 85 ? 5.369 5.331 3.168 1.00 9.48 209 SER A O 1
ATOM 636 N N . SER A 1 86 ? 6.666 5.123 5.030 1.00 9.13 210 SER A N 1
ATOM 637 C CA . SER A 1 86 ? 6.779 6.568 5.253 1.00 9.70 210 SER A CA 1
ATOM 638 C C . SER A 1 86 ? 7.921 7.110 4.437 1.00 14.12 210 SER A C 1
ATOM 639 O O . SER A 1 86 ? 7.980 8.327 4.280 1.00 15.31 210 SER A O 1
ATOM 642 N N . ASP A 1 87 ? 8.846 6.266 3.950 1.00 12.61 211 ASP A N 1
ATOM 643 C CA . ASP A 1 87 ? 9.999 6.841 3.229 1.00 13.68 211 ASP A CA 1
ATOM 644 C C . ASP A 1 87 ? 10.514 5.955 2.106 1.00 13.01 211 ASP A C 1
ATOM 645 O O . ASP A 1 87 ? 9.874 4.961 1.720 1.00 13.28 211 ASP A O 1
ATOM 650 N N . ASN A 1 88 ? 11.667 6.335 1.539 1.00 13.62 212 ASN A N 1
ATOM 651 C CA A ASN A 1 88 ? 12.308 5.695 0.396 0.33 13.17 212 ASN A CA 1
ATOM 652 C CA B ASN A 1 88 ? 12.283 5.690 0.382 0.67 13.66 212 ASN A CA 1
ATOM 653 C C . ASN A 1 88 ? 12.960 4.336 0.704 1.00 14.42 212 ASN A C 1
ATOM 654 O O . A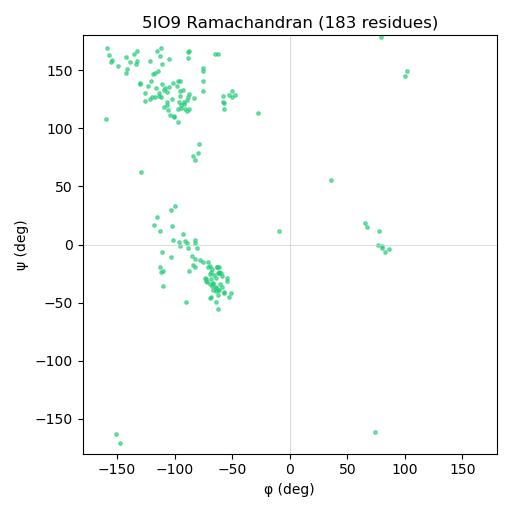SN A 1 88 ? 13.372 3.637 -0.214 1.00 14.64 212 ASN A O 1
ATOM 663 N N . PHE A 1 89 ? 13.072 3.997 1.971 1.00 11.42 213 PHE A N 1
ATOM 664 C CA . PHE A 1 89 ? 13.664 2.720 2.388 1.00 12.21 213 PHE A CA 1
ATOM 665 C C . PHE A 1 89 ? 12.572 1.633 2.522 1.00 15.16 213 PHE A C 1
ATOM 666 O O . PHE A 1 89 ? 11.716 1.716 3.374 1.00 13.54 213 PHE A O 1
ATOM 674 N N . PHE A 1 90 ? 12.679 0.593 1.699 1.00 12.01 214 PHE A N 1
ATOM 675 C CA . PHE A 1 90 ? 11.824 -0.608 1.713 1.00 11.06 214 PHE A CA 1
ATOM 676 C C . PHE A 1 90 ? 12.566 -1.574 2.610 1.00 12.59 214 PHE A C 1
ATOM 677 O O . PHE A 1 90 ? 13.754 -1.926 2.357 1.00 11.14 214 PHE A O 1
ATOM 685 N N . ASP A 1 91 ? 11.894 -1.994 3.698 1.00 11.32 215 ASP A N 1
ATOM 686 C CA . ASP A 1 91 ? 12.488 -2.936 4.649 1.00 9.37 215 ASP A CA 1
ATOM 687 C C . ASP A 1 91 ? 12.222 -4.376 4.202 1.00 12.06 215 ASP A C 1
ATOM 688 O O . ASP A 1 91 ? 11.041 -4.745 4.045 1.00 10.99 215 ASP A O 1
ATOM 693 N N . ASP A 1 92 ? 13.253 -5.159 3.879 1.00 11.58 216 ASP A N 1
ATOM 694 C CA . ASP A 1 92 ? 13.062 -6.478 3.321 1.00 12.86 216 ASP A CA 1
ATOM 695 C C . ASP A 1 92 ? 12.737 -7.507 4.356 1.00 17.69 216 ASP A C 1
ATOM 696 O O . ASP A 1 92 ? 13.626 -8.249 4.790 1.00 22.32 216 ASP A O 1
ATOM 701 N N . VAL A 1 93 ? 11.519 -7.541 4.796 1.00 12.52 217 VAL A N 1
ATOM 702 C CA . VAL A 1 93 ? 11.045 -8.557 5.745 1.00 15.27 217 VAL A CA 1
ATOM 703 C C . VAL A 1 93 ? 10.014 -9.459 5.016 1.00 12.74 217 VAL A C 1
ATOM 704 O O . VAL A 1 93 ? 9.528 -9.126 3.939 1.00 12.44 217 VAL A O 1
ATOM 708 N N . GLU A 1 94 ? 9.745 -10.643 5.577 1.00 13.49 218 GLU A N 1
ATOM 709 C CA . GLU A 1 94 ? 8.836 -11.585 4.921 1.00 11.56 218 GLU A CA 1
ATOM 710 C C . GLU A 1 94 ? 7.383 -11.241 5.263 1.00 12.51 218 GLU A C 1
ATOM 711 O O . GLU A 1 94 ? 6.748 -11.901 6.076 1.00 12.51 218 GLU A O 1
ATOM 717 N N . TYR A 1 95 ? 6.876 -10.206 4.642 1.00 11.27 219 TYR A N 1
ATOM 718 C CA . TYR A 1 95 ? 5.523 -9.688 4.893 1.00 10.87 219 TYR A CA 1
ATOM 719 C C . TYR A 1 95 ? 4.444 -10.732 4.820 1.00 13.07 219 TYR A C 1
ATOM 720 O O . TYR A 1 95 ? 3.510 -10.722 5.663 1.00 13.36 219 TYR A O 1
ATOM 729 N N . THR A 1 96 ? 4.538 -11.603 3.836 1.00 11.70 220 THR A N 1
ATOM 730 C CA . THR A 1 96 ? 3.448 -12.583 3.670 1.00 11.28 220 THR A CA 1
ATOM 731 C C . THR A 1 96 ? 3.703 -13.882 4.400 1.00 10.58 220 THR A C 1
ATOM 732 O O . THR A 1 96 ? 2.890 -14.818 4.218 1.00 12.06 220 THR A O 1
ATOM 736 N N . LYS A 1 97 ? 4.752 -13.946 5.257 1.00 11.97 221 LYS A N 1
ATOM 737 C CA . LYS A 1 97 ? 5.026 -15.188 5.996 1.00 11.25 221 LYS A CA 1
ATOM 738 C C . LYS A 1 97 ? 3.777 -15.555 6.822 1.00 10.76 221 LYS A C 1
ATOM 739 O O . LYS A 1 97 ? 3.256 -14.742 7.603 1.00 10.28 221 LYS A O 1
ATOM 745 N N . ASN A 1 98 ? 3.307 -16.795 6.664 1.00 9.64 222 ASN A N 1
ATOM 746 C CA . ASN A 1 98 ? 2.181 -17.288 7.429 1.00 8.74 222 ASN A CA 1
ATOM 747 C C . ASN A 1 98 ? 0.878 -16.620 7.167 1.00 10.72 222 ASN A C 1
ATOM 748 O O . ASN A 1 98 ? -0.089 -16.835 7.924 1.00 9.73 222 ASN A O 1
ATOM 753 N N . VAL A 1 99 ? 0.788 -15.928 6.012 1.00 9.80 223 VAL A N 1
ATOM 754 C CA . VAL A 1 99 ? -0.503 -15.400 5.570 1.00 8.61 223 VAL A CA 1
ATOM 755 C C . VAL A 1 99 ? -1.017 -16.362 4.480 1.00 10.29 223 VAL A C 1
ATOM 756 O O . VAL A 1 99 ? -0.258 -16.797 3.586 1.00 11.18 223 VAL A O 1
ATOM 760 N N . ASN A 1 100 ? -2.296 -16.644 4.510 1.00 8.76 224 ASN A N 1
ATOM 761 C CA . ASN A 1 100 ? -2.921 -17.510 3.508 1.00 8.35 224 ASN A CA 1
ATOM 762 C C . ASN A 1 100 ? -2.686 -16.964 2.071 1.00 10.71 224 ASN A C 1
ATOM 763 O O . ASN A 1 100 ? -3.137 -15.860 1.789 1.00 10.01 224 ASN A O 1
ATOM 768 N N . PRO A 1 101 ? -1.961 -17.723 1.207 1.00 11.20 225 PRO A N 1
ATOM 769 C CA . PRO A 1 101 ? -1.700 -17.228 -0.152 1.00 11.60 225 PRO A CA 1
ATOM 770 C C . PRO A 1 101 ? -2.987 -17.069 -0.948 1.00 13.29 225 PRO A C 1
ATOM 771 O O . PRO A 1 101 ? -3.014 -16.309 -1.953 1.00 12.84 225 PRO A O 1
ATOM 775 N N . ASN A 1 102 ? -4.053 -17.749 -0.490 1.00 10.21 226 ASN A N 1
ATOM 776 C CA . ASN A 1 102 ? -5.340 -17.728 -1.145 1.00 10.92 226 ASN A CA 1
ATOM 777 C C . ASN A 1 102 ? -6.330 -16.825 -0.415 1.00 14.82 226 ASN A C 1
ATOM 778 O O . ASN A 1 102 ? -7.549 -17.092 -0.442 1.00 12.75 226 ASN A O 1
ATOM 783 N N . TRP A 1 103 ? -5.829 -15.783 0.255 1.00 10.68 227 TRP A N 1
ATOM 784 C CA . TRP A 1 103 ? -6.678 -14.837 0.975 1.00 11.40 227 TRP A CA 1
ATOM 785 C C . TRP A 1 103 ? -7.749 -14.250 0.045 1.00 16.02 227 TRP A C 1
ATOM 786 O O . TRP A 1 103 ? -8.812 -13.877 0.520 1.00 17.33 227 TRP A O 1
ATOM 797 N N . SER A 1 104 ? -7.482 -14.148 -1.259 1.00 14.52 228 SER A N 1
ATOM 798 C CA . SER A 1 104 ? -8.449 -13.561 -2.201 1.00 16.55 228 SER A CA 1
ATOM 799 C C . SER A 1 104 ? -9.470 -14.588 -2.797 1.00 22.63 228 SER A C 1
ATOM 800 O O . SER A 1 104 ? -10.313 -14.194 -3.617 1.00 25.00 228 SER A O 1
ATOM 803 N N . VAL A 1 105 ? -9.347 -15.886 -2.467 1.00 19.51 229 VAL A N 1
ATOM 804 C CA . VAL A 1 105 ? -10.263 -16.925 -3.006 1.00 25.91 229 VAL A CA 1
ATOM 805 C C . VAL A 1 105 ? -11.562 -16.992 -2.202 1.00 48.42 229 VAL A C 1
ATOM 806 O O . VAL A 1 105 ? -11.600 -16.614 -1.032 1.00 30.71 229 VAL A O 1
ATOM 810 N N . ALA B 1 9 ? 23.980 -26.624 -21.509 1.00 26.61 133 ALA B N 1
ATOM 811 C CA . ALA B 1 9 ? 23.241 -25.375 -21.385 1.00 26.25 133 ALA B CA 1
ATOM 812 C C . ALA B 1 9 ? 21.866 -25.511 -22.032 1.00 27.57 133 ALA B C 1
ATOM 813 O O . ALA B 1 9 ? 21.752 -26.091 -23.115 1.00 28.57 133 ALA B O 1
ATOM 815 N N . LYS B 1 10 ? 20.836 -25.056 -21.331 1.00 21.85 134 LYS B N 1
ATOM 816 C CA . LYS B 1 10 ? 19.456 -25.066 -21.861 1.00 22.51 134 LYS B CA 1
ATOM 817 C C . LYS B 1 10 ? 19.300 -23.811 -22.740 1.00 21.79 134 LYS B C 1
ATOM 818 O O . LYS B 1 10 ? 19.588 -22.722 -22.240 1.00 22.40 134 LYS B O 1
ATOM 824 N N . LYS B 1 11 ? 18.865 -23.946 -24.007 1.00 15.77 135 LYS B N 1
ATOM 825 C CA . LYS B 1 11 ? 18.596 -22.828 -24.933 1.00 15.16 135 LYS B CA 1
ATOM 826 C C . LYS B 1 11 ? 17.107 -22.488 -24.910 1.00 13.58 135 LYS B C 1
ATOM 827 O O . LYS B 1 11 ? 16.264 -23.351 -25.180 1.00 14.34 135 LYS B O 1
ATOM 833 N N . VAL B 1 12 ? 16.787 -21.227 -24.593 1.00 9.73 136 VAL B N 1
ATOM 834 C CA . VAL B 1 12 ? 15.382 -20.759 -24.585 1.00 9.22 136 VAL B CA 1
ATOM 835 C C . VAL B 1 12 ? 15.330 -19.452 -25.321 1.00 11.25 136 VAL B C 1
ATOM 836 O O . VAL B 1 12 ? 16.327 -18.736 -25.398 1.00 11.05 136 VAL B O 1
ATOM 840 N N . ARG B 1 13 ? 14.146 -19.118 -25.805 1.00 8.83 137 ARG B N 1
ATOM 841 C CA . ARG B 1 13 ? 13.958 -17.876 -26.553 1.00 7.57 137 ARG B CA 1
ATOM 842 C C . ARG B 1 13 ? 12.985 -16.974 -25.809 1.00 8.99 137 ARG B C 1
ATOM 843 O O . ARG B 1 13 ? 11.868 -17.400 -25.476 1.00 9.36 137 ARG B O 1
ATOM 851 N N . PHE B 1 14 ? 13.410 -15.755 -25.569 1.00 7.04 138 PHE B N 1
ATOM 852 C CA . PHE B 1 14 ? 12.616 -14.777 -24.829 1.00 8.08 138 PHE B CA 1
ATOM 853 C C . PHE B 1 14 ? 12.096 -13.677 -25.701 1.00 11.10 138 PHE B C 1
ATOM 854 O O . PHE B 1 14 ? 12.856 -13.063 -26.467 1.00 9.70 138 PHE B O 1
ATOM 862 N N . TYR B 1 15 ? 10.785 -13.378 -25.545 1.00 8.19 139 TYR B N 1
ATOM 863 C CA . TYR B 1 15 ? 10.164 -12.271 -26.244 1.00 9.47 139 TYR B CA 1
ATOM 864 C C . TYR B 1 15 ? 9.771 -11.146 -25.268 1.00 8.53 139 TYR B C 1
ATOM 865 O O . TYR B 1 15 ? 9.791 -11.341 -24.041 1.00 9.38 139 TYR B O 1
ATOM 874 N N . ARG B 1 16 ? 9.403 -9.973 -25.805 1.00 8.62 140 ARG B N 1
ATOM 875 C CA . ARG B 1 16 ? 9.001 -8.828 -24.988 1.00 8.83 140 ARG B CA 1
ATOM 876 C C . ARG B 1 16 ? 7.479 -8.629 -25.081 1.00 10.12 140 ARG B C 1
ATOM 877 O O . ARG B 1 16 ? 6.949 -8.471 -26.193 1.00 11.08 140 ARG B O 1
ATOM 885 N N . ASN B 1 17 ? 6.775 -8.650 -23.937 1.00 9.60 141 ASN B N 1
ATOM 886 C CA . ASN B 1 17 ? 5.335 -8.529 -23.923 1.00 9.34 141 ASN B CA 1
ATOM 887 C C . ASN B 1 17 ? 4.872 -7.303 -24.691 1.00 11.40 141 ASN B C 1
ATOM 888 O O . ASN B 1 17 ? 5.351 -6.192 -24.432 1.00 13.41 141 ASN B O 1
ATOM 893 N N . GLY B 1 18 ? 3.926 -7.534 -25.608 1.00 10.79 142 GLY B N 1
ATOM 894 C CA . GLY B 1 18 ? 3.305 -6.448 -26.364 1.00 12.92 142 GLY B CA 1
ATOM 895 C C . GLY B 1 18 ? 4.083 -5.896 -27.543 1.00 18.18 142 GLY B C 1
ATOM 896 O O . GLY B 1 18 ? 3.621 -4.971 -28.226 1.00 17.08 142 GLY B O 1
ATOM 897 N N . ASP B 1 19 ? 5.298 -6.405 -27.761 1.00 13.10 143 ASP B N 1
ATOM 898 C CA . ASP B 1 19 ? 6.139 -5.913 -28.871 1.00 12.82 143 ASP B CA 1
ATOM 899 C C . ASP B 1 19 ? 5.991 -6.840 -30.071 1.00 16.29 143 ASP B C 1
ATOM 900 O O . ASP B 1 19 ? 6.573 -7.945 -30.088 1.00 15.50 143 ASP B O 1
ATOM 905 N N . ARG B 1 20 ? 5.247 -6.389 -31.094 1.00 13.27 144 ARG B N 1
ATOM 906 C CA . ARG B 1 20 ? 4.888 -7.164 -32.239 1.00 12.50 144 ARG B CA 1
ATOM 907 C C . ARG B 1 20 ? 6.077 -7.483 -33.162 1.00 12.76 144 ARG B C 1
ATOM 908 O O . ARG B 1 20 ? 5.985 -8.479 -33.903 1.00 14.82 144 ARG B O 1
ATOM 916 N N . TYR B 1 21 ? 7.143 -6.661 -33.149 1.00 10.79 145 TYR B N 1
ATOM 917 C CA A TYR B 1 21 ? 8.241 -6.809 -34.112 0.67 10.66 145 TYR B CA 1
ATOM 918 C CA B TYR B 1 21 ? 8.215 -6.895 -34.114 0.33 10.11 145 TYR B CA 1
ATOM 919 C C . TYR B 1 21 ? 9.501 -7.404 -33.518 1.00 12.32 145 TYR B C 1
ATOM 920 O O . TYR B 1 21 ? 10.461 -7.600 -34.242 1.00 12.30 145 TYR B O 1
ATOM 937 N N . PHE B 1 22 ? 9.519 -7.692 -32.216 1.00 11.54 146 PHE B N 1
ATOM 938 C CA . PHE B 1 22 ? 10.758 -8.225 -31.642 1.00 11.81 146 PHE B CA 1
ATOM 939 C C . PHE B 1 22 ? 10.877 -9.701 -32.068 1.00 13.56 146 PHE B C 1
ATOM 940 O O . PHE B 1 22 ? 9.913 -10.467 -31.943 1.00 15.78 146 PHE B O 1
ATOM 948 N N . LYS B 1 23 ? 12.073 -10.133 -32.572 1.00 10.26 147 LYS B N 1
ATOM 949 C CA . LYS B 1 23 ? 12.290 -11.449 -33.101 1.00 11.33 147 LYS B CA 1
ATOM 950 C C . LYS B 1 23 ? 12.639 -12.505 -32.036 1.00 12.08 147 LYS B C 1
ATOM 951 O O . LYS B 1 23 ? 12.567 -13.702 -32.298 1.00 12.65 147 LYS B O 1
ATOM 957 N N . GLY B 1 24 ? 12.901 -12.055 -30.815 1.00 10.72 148 GLY B N 1
ATOM 958 C CA . GLY B 1 24 ? 13.255 -12.982 -29.748 1.00 10.84 148 GLY B CA 1
ATOM 959 C C . GLY B 1 24 ? 14.753 -12.951 -29.520 1.00 11.57 148 GLY B C 1
ATOM 960 O O . GLY B 1 24 ? 15.514 -12.680 -30.474 1.00 12.15 148 GLY B O 1
ATOM 961 N N . ILE B 1 25 ? 15.176 -13.197 -28.270 1.00 9.06 149 ILE B N 1
ATOM 962 C CA . ILE B 1 25 ? 16.613 -13.283 -27.937 1.00 9.21 149 ILE B CA 1
ATOM 963 C C . ILE B 1 25 ? 16.843 -14.634 -27.321 1.00 11.12 149 ILE B C 1
ATOM 964 O O . ILE B 1 25 ? 16.067 -15.058 -26.463 1.00 9.73 149 ILE B O 1
ATOM 969 N N . VAL B 1 26 ? 17.933 -15.313 -27.725 1.00 10.05 150 VAL B N 1
ATOM 970 C CA . VAL B 1 26 ? 18.174 -16.636 -27.201 1.00 8.40 150 VAL B CA 1
ATOM 971 C C . VAL B 1 26 ? 19.116 -16.563 -26.003 1.00 10.05 150 VAL B C 1
ATOM 972 O O . VAL B 1 26 ? 20.148 -15.896 -26.055 1.00 11.08 150 VAL B O 1
ATOM 976 N N . TYR B 1 27 ? 18.724 -17.244 -24.922 1.00 8.76 151 TYR B N 1
ATOM 977 C CA . TYR B 1 27 ? 19.571 -17.358 -23.741 1.00 9.96 151 TYR B CA 1
ATOM 978 C C . TYR B 1 27 ? 20.030 -18.802 -23.639 1.00 11.62 151 TYR B C 1
ATOM 979 O O . TYR B 1 27 ? 19.235 -19.703 -23.796 1.00 12.74 151 TYR B O 1
ATOM 988 N N . ALA B 1 28 ? 21.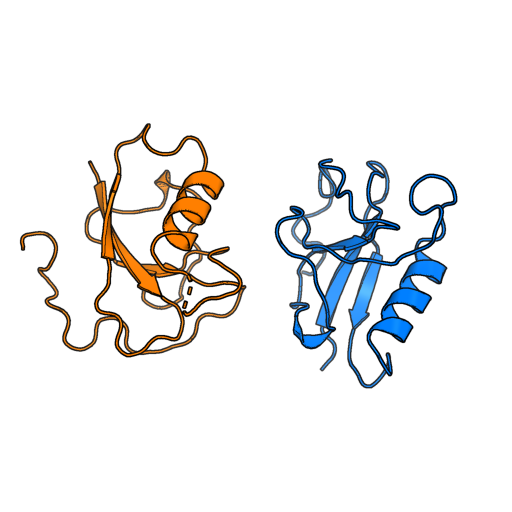305 -18.986 -23.313 1.00 12.23 152 ALA B N 1
ATOM 989 C CA . ALA B 1 28 ? 21.896 -20.292 -23.054 1.00 13.71 152 ALA B CA 1
ATOM 990 C C . ALA B 1 28 ? 22.113 -20.249 -21.588 1.00 17.26 152 ALA B C 1
ATOM 991 O O . ALA B 1 28 ? 22.832 -19.356 -21.114 1.00 16.51 152 ALA B O 1
ATOM 993 N N . VAL B 1 29 ? 21.457 -21.150 -20.853 1.00 17.23 153 VAL B N 1
ATOM 994 C CA . VAL B 1 29 ? 21.560 -21.066 -19.406 1.00 18.15 153 VAL B CA 1
ATOM 995 C C . VAL B 1 29 ? 22.028 -22.392 -18.808 1.00 23.37 153 VAL B C 1
ATOM 996 O O . VAL B 1 29 ? 21.358 -23.409 -18.958 1.00 23.42 153 VAL B O 1
ATOM 1000 N N . SER B 1 30 ? 23.128 -22.346 -18.063 1.00 22.21 154 SER B N 1
ATOM 1001 C CA . SER B 1 30 ? 23.595 -23.518 -17.335 1.00 24.34 154 SER B CA 1
ATOM 1002 C C . SER B 1 30 ? 22.883 -23.467 -15.982 1.00 29.20 154 SER B C 1
ATOM 1003 O O . SER B 1 30 ? 22.308 -22.429 -15.624 1.00 27.81 154 SER B O 1
ATOM 1006 N N . SER B 1 31 ? 22.910 -24.583 -15.227 1.00 27.83 155 SER B N 1
ATOM 1007 C CA . SER B 1 31 ? 22.265 -24.695 -13.917 1.00 29.20 155 SER B CA 1
ATOM 1008 C C . SER B 1 31 ? 22.756 -23.706 -12.859 1.00 31.60 155 SER B C 1
ATOM 1009 O O . SER B 1 31 ? 21.998 -23.420 -11.928 1.00 32.71 155 SER B O 1
ATOM 1012 N N . ASP B 1 32 ? 24.015 -23.189 -12.988 1.00 27.46 156 ASP B N 1
ATOM 1013 C CA . ASP B 1 32 ? 24.589 -22.275 -12.002 1.00 27.39 156 ASP B CA 1
ATOM 1014 C C . ASP B 1 32 ? 24.823 -20.843 -12.519 1.00 32.75 156 ASP B C 1
ATOM 1015 O O . ASP B 1 32 ? 25.503 -20.054 -11.839 1.00 35.52 156 ASP B O 1
ATOM 1020 N N . ARG B 1 33 ? 24.268 -20.502 -13.707 1.00 24.93 157 ARG B N 1
ATOM 1021 C CA . ARG B 1 33 ? 24.442 -19.163 -14.264 1.00 23.94 157 ARG B CA 1
ATOM 1022 C C . ARG B 1 33 ? 23.787 -18.101 -13.383 1.00 23.35 157 ARG B C 1
ATOM 1023 O O . ARG B 1 33 ? 24.405 -17.076 -13.074 1.00 23.86 157 ARG B O 1
ATOM 1031 N N . PHE B 1 34 ? 22.535 -18.342 -13.027 1.00 18.30 158 PHE B N 1
ATOM 1032 C CA . PHE B 1 34 ? 21.819 -17.396 -12.205 1.00 17.05 158 PHE B CA 1
ATOM 1033 C C . PHE B 1 34 ? 21.559 -18.050 -10.871 1.00 22.59 158 PHE B C 1
ATOM 1034 O O . PHE B 1 34 ? 20.962 -19.140 -10.798 1.00 23.38 158 PHE B O 1
ATOM 1042 N N . ARG B 1 35 ? 21.932 -17.354 -9.796 1.00 17.09 159 ARG B N 1
ATOM 1043 C CA . ARG B 1 35 ? 21.706 -17.929 -8.477 1.00 18.03 159 ARG B CA 1
ATOM 1044 C C . ARG B 1 35 ? 20.238 -17.917 -8.088 1.00 20.80 159 ARG B C 1
ATOM 1045 O O . ARG B 1 35 ? 19.779 -18.818 -7.368 1.00 20.18 159 ARG B O 1
ATOM 1053 N N . SER B 1 36 ? 19.493 -16.903 -8.562 1.00 16.48 160 SER B N 1
ATOM 1054 C CA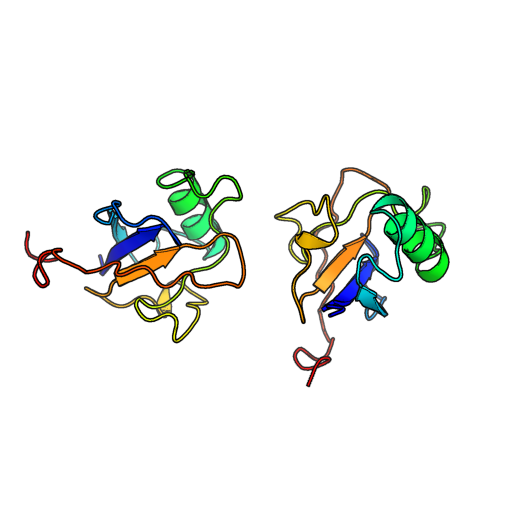 . SER B 1 36 ? 18.073 -16.798 -8.273 1.00 15.82 160 SER B CA 1
ATOM 1055 C C . SER B 1 36 ? 17.328 -16.451 -9.542 1.00 16.71 160 SER B C 1
ATOM 1056 O O . SER B 1 36 ? 17.915 -15.881 -10.493 1.00 14.54 160 SER B O 1
ATOM 105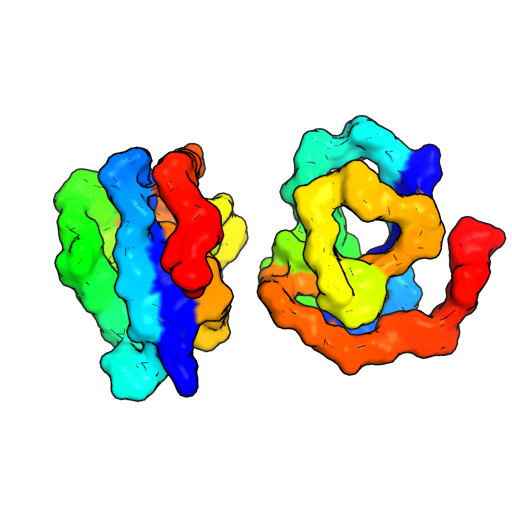9 N N . PHE B 1 37 ? 16.012 -16.659 -9.498 1.00 15.91 161 PHE B N 1
ATOM 1060 C CA . PHE B 1 37 ? 15.126 -16.276 -10.587 1.00 14.63 161 PHE B CA 1
ATOM 1061 C C . PHE B 1 37 ? 15.178 -14.754 -10.773 1.00 13.58 161 PHE B C 1
ATOM 1062 O O . PHE B 1 37 ? 15.201 -14.295 -11.910 1.00 12.41 161 PHE B O 1
ATOM 1070 N N . ASP B 1 38 ? 15.246 -13.978 -9.680 1.00 12.25 162 ASP B N 1
ATOM 1071 C CA . ASP B 1 38 ? 15.332 -12.541 -9.760 1.00 11.58 162 ASP B CA 1
ATOM 1072 C C . ASP B 1 38 ? 16.586 -12.107 -10.559 1.00 10.80 162 ASP B C 1
ATOM 1073 O O . ASP B 1 38 ? 16.559 -11.064 -11.236 1.00 11.00 162 ASP B O 1
ATOM 1078 N N . ALA B 1 39 ? 17.706 -12.861 -10.402 1.00 11.90 163 ALA B N 1
ATOM 1079 C CA . ALA B 1 39 ? 18.923 -12.505 -11.152 1.00 11.83 163 ALA B CA 1
ATOM 1080 C C . ALA B 1 39 ? 18.710 -12.719 -12.677 1.00 13.77 163 ALA B C 1
ATOM 1081 O O . ALA B 1 39 ? 19.217 -11.921 -13.478 1.00 11.48 163 ALA B O 1
ATOM 1083 N N . LEU B 1 40 ? 17.889 -13.735 -13.057 1.00 11.75 164 LEU B N 1
ATOM 1084 C CA . LEU B 1 40 ? 17.580 -13.935 -14.490 1.00 11.76 164 LEU B CA 1
ATOM 1085 C C . LEU B 1 40 ? 16.705 -12.766 -14.914 1.00 11.55 164 LEU B C 1
ATOM 1086 O O . LEU B 1 40 ? 16.919 -12.177 -15.986 1.00 11.19 164 LEU B O 1
ATOM 1091 N N . LEU B 1 41 ? 15.693 -12.436 -14.094 1.00 10.03 165 LEU B N 1
ATOM 1092 C CA . LEU B 1 41 ? 14.815 -11.327 -14.470 1.00 9.48 165 LEU B CA 1
ATOM 1093 C C . LEU B 1 41 ? 15.576 -9.992 -14.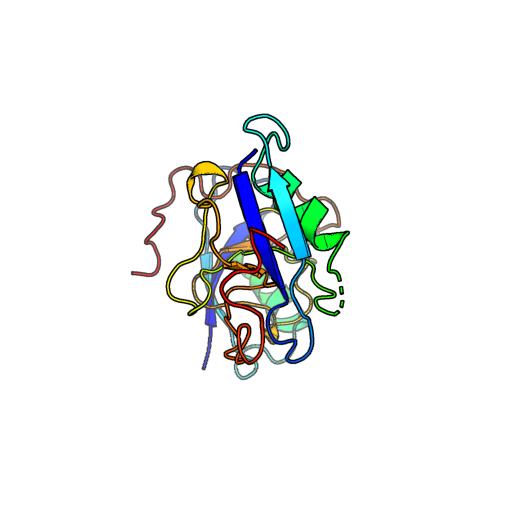704 1.00 10.80 165 LEU B C 1
ATOM 1094 O O . LEU B 1 41 ? 15.308 -9.225 -15.624 1.00 10.21 165 LEU B O 1
ATOM 1099 N N . ALA B 1 42 ? 16.574 -9.723 -13.815 1.00 10.67 166 ALA B N 1
ATOM 1100 C CA . ALA B 1 42 ? 17.350 -8.493 -13.946 1.00 9.50 166 ALA B CA 1
ATOM 1101 C C . ALA B 1 42 ? 18.198 -8.548 -15.215 1.00 10.44 166 ALA B C 1
ATOM 1102 O O . ALA B 1 42 ? 18.377 -7.507 -15.849 1.00 11.18 166 ALA B O 1
ATOM 1104 N N . ASP B 1 43 ? 18.701 -9.731 -15.565 1.00 9.84 167 ASP B N 1
ATOM 1105 C CA . ASP B 1 43 ? 19.468 -9.835 -16.824 1.00 9.76 167 ASP B CA 1
ATOM 1106 C C . ASP B 1 43 ? 18.587 -9.610 -18.045 1.00 11.02 167 ASP B C 1
ATOM 1107 O O . ASP B 1 43 ? 18.939 -8.846 -18.928 1.00 10.69 167 ASP B O 1
ATOM 1112 N N . LEU B 1 44 ? 17.340 -10.159 -17.983 1.00 8.78 168 LEU B N 1
ATOM 1113 C CA . LEU B 1 44 ? 16.399 -9.915 -19.079 1.00 9.32 168 LEU B CA 1
ATOM 1114 C C . LEU B 1 44 ? 15.995 -8.437 -19.148 1.00 10.81 168 LEU B C 1
ATOM 1115 O O . LEU B 1 44 ? 15.865 -7.890 -20.240 1.00 12.00 168 LEU B O 1
ATOM 1120 N N . THR B 1 45 ? 15.892 -7.759 -17.975 1.00 9.17 169 THR B N 1
ATOM 1121 C CA . THR B 1 45 ? 15.601 -6.327 -18.006 1.00 9.54 169 THR B CA 1
ATOM 1122 C C . THR B 1 45 ? 16.753 -5.593 -18.724 1.00 12.48 169 THR B C 1
ATOM 1123 O O . THR B 1 45 ? 16.510 -4.728 -19.558 1.00 14.23 169 THR B O 1
ATOM 1127 N N . ARG B 1 46 ? 17.995 -5.953 -18.428 1.00 12.26 170 ARG B N 1
ATOM 1128 C CA . ARG B 1 46 ? 19.116 -5.313 -19.128 1.00 13.34 170 ARG B CA 1
ATOM 1129 C C . ARG B 1 46 ? 19.136 -5.606 -20.637 1.00 17.48 170 ARG B C 1
ATOM 1130 O O . ARG B 1 46 ? 19.473 -4.716 -21.403 1.00 19.70 170 ARG B O 1
ATOM 1138 N N . SER B 1 47 ? 18.757 -6.820 -21.066 1.00 12.37 171 SER B N 1
ATOM 1139 C CA A SER B 1 47 ? 18.752 -7.071 -22.497 0.33 11.52 171 SER B CA 1
ATOM 1140 C CA B SER B 1 47 ? 18.681 -7.153 -22.499 0.67 12.34 171 SER B CA 1
ATOM 1141 C C . SER B 1 47 ? 17.492 -6.553 -23.236 1.00 16.40 171 SER B C 1
ATOM 1142 O O . SER B 1 47 ? 17.568 -6.281 -24.465 1.00 17.32 171 SER B O 1
ATOM 1147 N N . LEU B 1 48 ? 16.324 -6.456 -22.549 1.00 12.56 172 LEU B N 1
ATOM 1148 C CA . LEU B 1 48 ? 15.062 -6.102 -23.213 1.00 12.53 172 LEU B CA 1
ATOM 1149 C C . LEU B 1 48 ? 14.471 -4.746 -22.909 1.00 16.68 172 LEU B C 1
ATOM 1150 O O . LEU B 1 48 ? 13.593 -4.321 -23.655 1.00 17.69 172 LEU B O 1
ATOM 1155 N N . SER B 1 49 ? 14.809 -4.145 -21.770 1.00 16.03 173 SER B N 1
ATOM 1156 C CA . SER B 1 49 ? 14.164 -2.904 -21.339 1.00 18.74 173 SER B CA 1
ATOM 1157 C C . SER B 1 49 ? 14.845 -1.635 -21.833 1.00 43.72 173 SER B C 1
ATOM 1158 O O . SER B 1 49 ? 16.049 -1.503 -21.679 1.00 31.53 173 SER B O 1
ATOM 1161 N N . ASN B 1 53 ? 8.947 -1.139 -25.049 1.00 38.72 177 ASN B N 1
ATOM 1162 C CA . ASN B 1 53 ? 10.329 -1.123 -24.540 1.00 36.96 177 ASN B CA 1
ATOM 1163 C C . ASN B 1 53 ? 10.418 -1.611 -23.092 1.00 33.81 177 ASN B C 1
ATOM 1164 O O . ASN B 1 53 ? 11.480 -1.452 -22.474 1.00 33.20 177 ASN B O 1
ATOM 1169 N N . LEU B 1 54 ? 9.308 -2.203 -22.556 1.00 25.96 178 LEU B N 1
ATOM 1170 C CA . LEU B 1 54 ? 9.178 -2.681 -21.161 1.00 24.23 178 LEU B CA 1
ATOM 1171 C C . LEU B 1 54 ? 9.915 -1.755 -20.188 1.00 26.04 178 LEU B C 1
ATOM 1172 O O . LEU B 1 54 ? 10.800 -2.241 -19.483 1.00 22.89 178 LEU B O 1
ATOM 1177 N N . PRO B 1 55 ? 9.643 -0.420 -20.145 1.00 24.23 179 PRO B N 1
ATOM 1178 C CA . PRO B 1 55 ? 10.413 0.440 -19.215 1.00 23.58 179 PRO B CA 1
ATOM 1179 C C . PRO B 1 55 ? 10.277 0.107 -17.726 1.00 27.04 179 PRO B C 1
ATOM 1180 O O . PRO B 1 55 ? 11.179 0.437 -16.952 1.00 27.48 179 PRO B O 1
ATOM 1184 N N . GLN B 1 56 ? 9.221 -0.616 -17.334 1.00 23.29 180 GLN B N 1
ATOM 1185 C CA . GLN B 1 56 ? 9.049 -1.068 -15.960 1.00 23.22 180 GLN B CA 1
ATOM 1186 C C . GLN B 1 56 ? 9.845 -2.357 -15.645 1.00 22.94 180 GLN B C 1
ATOM 1187 O O . GLN B 1 56 ? 9.789 -2.882 -14.529 1.00 23.09 180 GLN B O 1
ATOM 1193 N N . GLY B 1 57 ? 10.579 -2.839 -16.625 1.00 14.80 181 GLY B N 1
ATOM 1194 C CA . GLY B 1 57 ? 11.422 -4.009 -16.433 1.00 13.76 181 GLY B CA 1
ATOM 1195 C C . GLY B 1 57 ? 10.696 -5.340 -16.483 1.00 16.93 181 GLY B C 1
ATOM 1196 O O . GLY B 1 57 ? 9.472 -5.433 -16.721 1.00 14.50 181 GLY B O 1
ATOM 1197 N N . VAL B 1 58 ? 11.466 -6.396 -16.339 1.00 12.04 182 VAL B N 1
ATOM 1198 C CA . VAL B 1 58 ? 10.896 -7.710 -16.427 1.00 10.67 182 VAL B CA 1
ATOM 1199 C C . VAL B 1 58 ? 10.606 -8.226 -15.026 1.00 13.40 182 VAL B C 1
ATOM 1200 O O . VAL B 1 58 ? 11.526 -8.390 -14.205 1.00 12.22 182 VAL B O 1
ATOM 1204 N N . ARG B 1 59 ? 9.318 -8.469 -14.723 1.00 9.88 183 ARG B N 1
ATOM 1205 C CA . ARG B 1 59 ? 8.908 -9.010 -13.439 1.00 11.20 183 ARG B CA 1
ATOM 1206 C C . ARG B 1 59 ? 8.343 -10.434 -13.520 1.00 12.66 183 ARG B C 1
ATOM 1207 O O . ARG B 1 59 ? 8.406 -11.185 -12.527 1.00 13.24 183 ARG B O 1
ATOM 1215 N N . TYR B 1 60 ? 7.832 -10.814 -14.716 1.00 9.92 184 TYR B N 1
ATOM 1216 C CA . TYR B 1 60 ? 7.177 -12.102 -14.898 1.00 9.80 184 TYR B CA 1
ATOM 1217 C C . TYR B 1 60 ? 7.536 -12.685 -16.258 1.00 9.21 184 TYR B C 1
ATOM 1218 O O . TYR B 1 60 ? 7.856 -11.921 -17.217 1.00 10.43 184 TYR B O 1
ATOM 1227 N N . ILE B 1 61 ? 7.532 -14.014 -16.285 1.00 8.65 185 ILE B N 1
ATOM 1228 C CA A ILE B 1 61 ? 7.757 -14.739 -17.517 0.67 8.81 185 ILE B CA 1
ATOM 1229 C CA B ILE B 1 61 ? 7.801 -14.816 -17.482 0.33 8.30 185 ILE B CA 1
ATOM 1230 C C . ILE B 1 61 ? 6.589 -15.650 -17.757 1.00 12.23 185 ILE B C 1
ATOM 1231 O O . ILE B 1 61 ? 6.168 -16.389 -16.868 1.00 13.05 185 ILE B O 1
ATOM 1240 N N . TYR B 1 62 ? 6.017 -15.530 -18.942 1.00 8.75 186 TYR B N 1
ATOM 1241 C CA . TYR B 1 62 ? 4.888 -16.367 -19.316 1.00 10.28 186 TYR B CA 1
ATOM 1242 C C . TYR B 1 62 ? 5.278 -17.349 -20.391 1.00 11.01 186 TYR B C 1
ATOM 1243 O O . TYR B 1 62 ? 6.208 -17.094 -21.194 1.00 10.16 186 TYR B O 1
ATOM 1252 N N . THR B 1 63 ? 4.535 -18.456 -20.453 1.00 9.35 187 THR B N 1
ATOM 1253 C CA . THR B 1 63 ? 4.641 -19.335 -21.607 1.00 8.77 187 THR B CA 1
ATOM 1254 C C . THR B 1 63 ? 4.130 -18.579 -22.849 1.00 12.14 187 THR B C 1
ATOM 1255 O O . THR B 1 63 ? 3.457 -17.547 -22.745 1.00 9.28 187 THR B O 1
ATOM 1259 N N . ILE B 1 64 ? 4.472 -19.122 -24.033 1.00 10.76 188 ILE B N 1
ATOM 1260 C CA . ILE B 1 64 ? 4.278 -18.391 -25.284 1.00 10.28 188 ILE B CA 1
ATOM 1261 C C . ILE B 1 64 ? 2.836 -18.056 -25.612 1.00 10.70 188 ILE B C 1
ATOM 1262 O O . ILE B 1 64 ? 2.585 -17.077 -26.321 1.00 11.68 188 ILE B O 1
ATOM 1267 N N . ASP B 1 65 ? 1.896 -18.867 -25.057 1.00 10.45 189 ASP B N 1
ATOM 1268 C CA . ASP B 1 65 ? 0.445 -18.648 -25.279 1.00 11.63 189 ASP B CA 1
ATOM 1269 C C . ASP B 1 65 ? -0.234 -17.961 -24.096 1.00 11.00 189 ASP B C 1
ATOM 1270 O O . ASP B 1 65 ? -1.457 -17.808 -24.082 1.00 12.17 189 ASP B O 1
ATOM 1275 N N . GLY B 1 66 ? 0.554 -17.587 -23.094 1.00 10.37 190 GLY B N 1
ATOM 1276 C CA . GLY B 1 66 ? 0.040 -16.908 -21.893 1.00 10.21 190 GLY B CA 1
ATOM 1277 C C . GLY B 1 66 ? -0.630 -17.851 -20.918 1.00 10.89 190 GLY B C 1
ATOM 1278 O O . GLY B 1 66 ? -1.206 -17.402 -19.930 1.00 11.33 190 GLY B O 1
ATOM 1279 N N . SER B 1 67 ? -0.477 -19.130 -21.114 1.00 11.15 191 SER B N 1
ATOM 1280 C CA . SER B 1 67 ? -1.156 -20.107 -20.266 1.00 11.01 191 SER B CA 1
ATOM 1281 C C . SER B 1 67 ? -0.706 -20.203 -18.847 1.00 15.20 191 SER B C 1
ATOM 1282 O O . SER B 1 67 ? -1.479 -20.607 -17.986 1.00 14.19 191 SER B O 1
ATOM 1285 N N . ARG B 1 68 ? 0.568 -19.915 -18.586 1.00 11.87 192 ARG B N 1
ATOM 1286 C CA . ARG B 1 68 ? 1.146 -20.129 -17.248 1.00 15.63 192 ARG B CA 1
ATOM 1287 C C . ARG B 1 68 ? 2.211 -19.086 -17.057 1.00 15.73 192 ARG B C 1
ATOM 1288 O O . ARG B 1 68 ? 2.903 -18.694 -18.009 1.00 12.87 192 ARG B O 1
ATOM 1296 N N . LYS B 1 69 ? 2.467 -18.754 -15.798 1.00 15.03 193 LYS B N 1
ATOM 1297 C CA . LYS B 1 69 ? 3.655 -17.984 -15.452 1.00 15.20 193 LYS B CA 1
ATOM 1298 C C . LYS B 1 69 ? 4.721 -19.015 -15.008 1.00 16.22 193 LYS B C 1
ATOM 1299 O O . LYS B 1 69 ? 4.385 -20.015 -14.332 1.00 17.46 193 LYS B O 1
ATOM 1305 N N . ILE B 1 70 ? 5.999 -18.794 -15.391 1.00 12.51 194 ILE B N 1
ATOM 1306 C CA . ILE B 1 70 ? 7.157 -19.576 -14.997 1.00 13.81 194 ILE B CA 1
ATOM 1307 C C . ILE B 1 70 ? 7.666 -18.955 -13.692 1.00 20.37 194 ILE B C 1
ATOM 1308 O O . ILE B 1 70 ? 7.918 -17.751 -13.639 1.00 19.82 194 ILE B O 1
ATOM 1313 N N . GLY B 1 71 ? 7.817 -19.784 -12.674 1.00 19.52 195 GLY B N 1
ATOM 1314 C CA . GLY B 1 71 ? 8.201 -19.328 -11.340 1.00 19.88 195 GLY B CA 1
ATOM 1315 C C . GLY B 1 71 ? 9.639 -19.565 -10.939 1.00 23.63 195 GLY B C 1
ATOM 1316 O O . GLY B 1 71 ? 10.060 -19.060 -9.896 1.00 23.86 195 GLY B O 1
ATOM 1317 N N . SER B 1 72 ? 10.376 -20.357 -11.715 1.00 18.18 196 SER B N 1
ATOM 1318 C CA . SER B 1 72 ? 11.745 -20.722 -11.378 1.00 19.01 196 SER B CA 1
ATOM 1319 C C . SER B 1 72 ? 12.488 -21.116 -12.622 1.00 20.51 196 SER B C 1
ATOM 1320 O O . SER B 1 72 ? 11.870 -21.435 -13.642 1.00 18.48 196 SER B O 1
ATOM 1323 N N . MET B 1 73 ? 13.819 -21.135 -12.543 1.00 19.97 197 MET B N 1
ATOM 1324 C CA . MET B 1 73 ? 14.635 -21.518 -13.688 1.00 22.40 197 MET B CA 1
ATOM 1325 C C . MET B 1 73 ? 14.434 -22.974 -14.078 1.00 26.17 197 MET B C 1
ATOM 1326 O O . MET B 1 73 ? 14.575 -23.312 -15.254 1.00 27.09 197 MET B O 1
ATOM 1331 N N . ASP B 1 74 ? 14.027 -23.826 -13.100 1.00 20.53 198 ASP B N 1
ATOM 1332 C CA . ASP B 1 74 ? 13.812 -25.243 -13.358 1.00 22.09 198 ASP B CA 1
ATOM 1333 C C . ASP B 1 74 ? 12.597 -25.502 -14.264 1.00 25.35 198 ASP B C 1
ATOM 1334 O O . ASP B 1 74 ? 12.581 -26.512 -14.968 1.00 27.74 198 ASP B O 1
ATOM 1339 N N . GLU B 1 75 ? 11.628 -24.548 -14.303 1.00 20.48 199 GLU B N 1
ATOM 1340 C CA . GLU B 1 75 ? 10.437 -24.613 -15.147 1.00 19.64 199 GLU B CA 1
ATOM 1341 C C . GLU B 1 75 ? 10.693 -24.249 -16.605 1.00 22.90 199 GLU B C 1
ATOM 1342 O O . GLU B 1 75 ? 9.851 -24.532 -17.462 1.00 23.22 199 GLU B O 1
ATOM 1348 N N . LEU B 1 76 ? 11.861 -23.661 -16.906 1.00 17.77 200 LEU B N 1
ATOM 1349 C CA . LEU B 1 76 ? 12.197 -23.344 -18.287 1.00 17.10 200 LEU B CA 1
ATOM 1350 C C . LEU B 1 76 ? 12.573 -24.632 -18.978 1.00 20.20 200 LEU B C 1
ATOM 1351 O O . LEU B 1 76 ? 13.232 -25.503 -18.360 1.00 20.46 200 LEU B O 1
ATOM 1356 N N . GLU B 1 77 ? 12.145 -24.778 -20.233 1.00 15.13 201 GLU B N 1
ATOM 1357 C CA . GLU B 1 77 ? 12.426 -26.001 -20.972 1.00 15.97 201 GLU B CA 1
ATOM 1358 C C . GLU B 1 77 ? 13.235 -25.742 -22.245 1.00 18.62 201 GLU B C 1
ATOM 1359 O O . GLU B 1 77 ? 12.949 -24.809 -23.005 1.00 15.57 201 GLU B O 1
ATOM 1365 N N . GLU B 1 78 ? 14.210 -26.650 -22.547 1.00 15.44 202 GLU B N 1
ATOM 1366 C CA . GLU B 1 78 ? 15.025 -26.557 -23.739 1.00 17.00 202 GLU B CA 1
ATOM 1367 C C . GLU B 1 78 ? 14.139 -26.355 -24.982 1.00 17.88 202 GLU B C 1
ATOM 1368 O O . GLU B 1 78 ? 13.194 -27.130 -25.177 1.00 18.44 202 GLU B O 1
ATOM 1374 N N . GLY B 1 79 ? 14.499 -25.366 -25.829 1.00 13.52 203 GLY B N 1
ATOM 1375 C CA . GLY B 1 79 ? 13.848 -25.067 -27.089 1.00 13.84 203 GLY B CA 1
ATOM 1376 C C . GLY B 1 79 ? 12.517 -24.340 -27.027 1.00 14.47 203 GLY B C 1
ATOM 1377 O O . GLY B 1 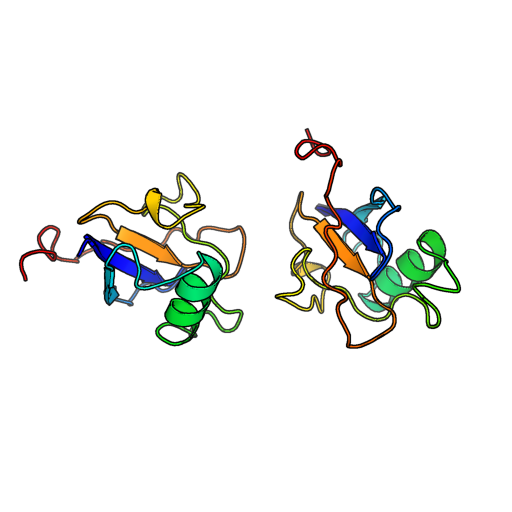79 ? 11.901 -24.120 -28.081 1.00 14.02 203 GLY B O 1
ATOM 1378 N N . GLU B 1 80 ? 12.024 -24.037 -25.831 1.00 11.90 204 GLU B N 1
ATOM 1379 C CA . GLU B 1 80 ? 10.739 -23.343 -25.684 1.00 10.96 204 GLU B CA 1
ATOM 1380 C C . GLU B 1 80 ? 10.926 -21.833 -25.717 1.00 11.37 204 GLU B C 1
ATOM 1381 O O . GLU B 1 80 ? 12.058 -21.345 -25.578 1.00 10.62 204 GLU B O 1
ATOM 1387 N N . SER B 1 81 ? 9.820 -21.130 -26.003 1.00 9.61 205 SER B N 1
ATOM 1388 C CA . SER B 1 81 ? 9.802 -19.680 -26.100 1.00 9.14 205 SER B CA 1
ATOM 1389 C C . SER B 1 81 ? 8.937 -19.156 -24.964 1.00 10.14 205 SER B C 1
ATOM 1390 O O . SER B 1 81 ? 7.933 -19.781 -24.559 1.00 8.57 205 SER B O 1
ATOM 1393 N N . TYR B 1 82 ? 9.300 -17.949 -24.502 1.00 7.44 206 TYR B N 1
ATOM 1394 C CA . TYR B 1 82 ? 8.610 -17.358 -23.349 1.00 7.96 206 TYR B CA 1
ATOM 1395 C C . TYR B 1 82 ? 8.484 -15.887 -23.578 1.00 8.51 206 TYR B C 1
ATOM 1396 O O . TYR B 1 82 ? 9.226 -15.293 -24.354 1.00 9.11 206 TYR B O 1
ATOM 1405 N N . VAL B 1 83 ? 7.542 -15.237 -22.835 1.00 7.54 207 VAL B N 1
ATOM 1406 C CA . VAL B 1 83 ? 7.269 -13.806 -22.976 1.00 6.86 207 VAL B CA 1
ATOM 1407 C C . VAL B 1 83 ? 7.541 -13.125 -21.661 1.00 9.17 207 VAL B C 1
ATOM 1408 O O . VAL B 1 83 ? 7.020 -13.522 -20.611 1.00 10.00 207 VAL B O 1
ATOM 1412 N N . CYS B 1 84 ? 8.372 -12.090 -21.713 1.00 8.52 208 CYS B N 1
ATOM 1413 C CA . CYS B 1 84 ? 8.747 -11.326 -20.520 1.00 8.06 208 CYS B CA 1
ATOM 1414 C C . CYS B 1 84 ? 7.795 -10.150 -20.378 1.00 11.45 208 CYS B C 1
ATOM 1415 O O . CYS B 1 84 ? 7.635 -9.338 -21.301 1.00 11.21 208 CYS B O 1
ATOM 1418 N N . SER B 1 85 ? 7.260 -9.939 -19.144 1.00 9.45 209 SER B N 1
ATOM 1419 C CA . SER B 1 85 ? 6.295 -8.874 -18.904 1.00 9.28 209 SER B CA 1
ATOM 1420 C C . SER B 1 85 ? 6.626 -8.101 -17.668 1.00 9.11 209 SER B C 1
ATOM 1421 O O . SER B 1 85 ? 7.311 -8.612 -16.755 1.00 9.38 209 SER B O 1
ATOM 1424 N N . SER B 1 86 ? 6.160 -6.866 -17.628 1.00 8.90 210 SER B N 1
ATOM 1425 C CA . SER B 1 86 ? 6.360 -6.017 -16.439 1.00 9.29 210 SER B CA 1
ATOM 1426 C C . SER B 1 86 ? 5.360 -6.293 -15.386 1.00 12.75 210 SER B C 1
ATOM 1427 O O . SER B 1 86 ? 5.544 -5.873 -14.231 1.00 12.54 210 SER B O 1
ATOM 1430 N N . ASP B 1 87 ? 4.243 -6.914 -15.734 1.00 10.72 211 ASP B N 1
ATOM 1431 C CA . ASP B 1 87 ? 3.182 -7.117 -14.746 1.00 11.35 211 ASP B CA 1
ATOM 1432 C C . ASP B 1 87 ? 2.384 -8.352 -15.041 1.00 12.05 211 ASP B C 1
ATOM 1433 O O . ASP B 1 87 ? 2.830 -9.184 -15.874 1.00 11.84 211 ASP B O 1
ATOM 1438 N N . ASN B 1 88 ? 1.170 -8.474 -14.444 1.00 12.85 212 ASN B N 1
ATOM 1439 C CA . ASN B 1 88 ? 0.403 -9.727 -14.547 1.00 13.10 212 ASN B CA 1
ATOM 1440 C C . ASN B 1 88 ? -0.404 -9.904 -15.826 1.00 20.03 212 ASN B C 1
ATOM 1441 O O . ASN B 1 88 ? -1.046 -10.943 -16.006 1.00 24.92 212 ASN B O 1
ATOM 1446 N N . PHE B 1 89 ? -0.292 -8.973 -16.747 1.00 11.56 213 PHE B N 1
ATOM 1447 C CA . PHE B 1 89 ? -1.072 -9.023 -17.990 1.00 11.29 213 PHE B CA 1
ATOM 1448 C C . PHE B 1 89 ? -0.223 -9.515 -19.170 1.00 16.23 213 PHE B C 1
ATOM 1449 O O . PHE B 1 89 ? 0.815 -8.905 -19.470 1.00 16.66 213 PHE B O 1
ATOM 1457 N N . PHE B 1 90 ? -0.696 -10.560 -19.847 1.00 10.20 214 PHE B N 1
ATOM 1458 C CA . PHE B 1 90 ? -0.134 -11.069 -21.065 1.00 9.58 214 PHE B CA 1
ATOM 1459 C C . PHE B 1 90 ? -0.813 -10.397 -22.242 1.00 12.54 214 PHE B C 1
ATOM 1460 O O . PHE B 1 90 ? -2.045 -10.424 -22.334 1.00 12.69 214 PHE B O 1
ATOM 1468 N N . ASP B 1 91 ? -0.021 -9.740 -23.108 1.00 10.62 215 ASP B N 1
ATOM 1469 C CA . ASP B 1 91 ? -0.542 -9.047 -24.269 1.00 13.10 215 ASP B CA 1
ATOM 1470 C C . ASP B 1 91 ? -0.449 -10.008 -25.466 1.00 20.20 215 ASP B C 1
ATOM 1471 O O . ASP B 1 91 ? 0.632 -10.452 -25.810 1.00 17.83 215 ASP B O 1
ATOM 1476 N N . ASP B 1 92 ? -1.592 -10.363 -26.050 1.00 20.13 216 ASP B N 1
ATOM 1477 C CA . ASP B 1 92 ? -1.586 -11.329 -27.139 1.00 23.02 216 ASP B CA 1
ATOM 1478 C C . ASP B 1 92 ? -1.179 -10.742 -28.429 1.00 24.35 216 ASP B C 1
ATOM 1479 O O . ASP B 1 92 ? -2.019 -10.294 -29.208 1.00 24.25 216 ASP B O 1
ATOM 1484 N N . VAL B 1 93 ? 0.096 -10.718 -28.643 1.00 20.46 217 VAL B N 1
ATO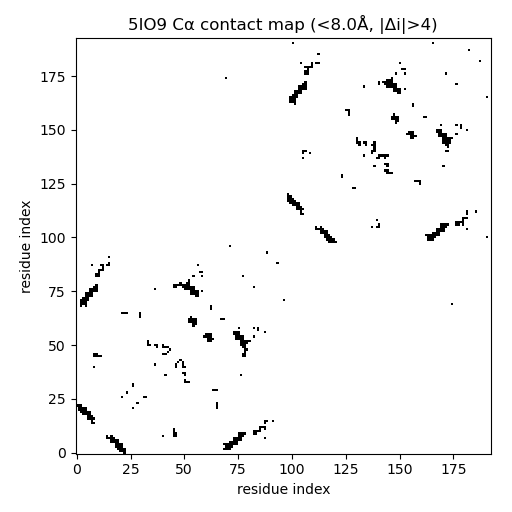M 1485 C CA . VAL B 1 93 ? 0.577 -10.371 -29.904 1.00 18.19 217 VAL B CA 1
ATOM 1486 C C . VAL B 1 93 ? 1.014 -11.785 -30.454 1.00 21.86 217 VAL B C 1
ATOM 1487 O O . VAL B 1 93 ? 1.126 -12.809 -29.722 1.00 20.95 217 VAL B O 1
ATOM 1491 N N . GLU B 1 94 ? 1.117 -11.854 -31.694 1.00 18.74 218 GLU B N 1
ATOM 1492 C CA . GLU B 1 94 ? 1.485 -13.085 -32.368 1.00 16.63 218 GLU B CA 1
ATOM 1493 C C . GLU B 1 94 ? 3.022 -13.224 -32.324 1.00 17.17 218 GLU B C 1
ATOM 1494 O O . GLU B 1 94 ? 3.689 -13.061 -33.353 1.00 13.28 218 GLU B O 1
ATOM 1500 N N . TYR B 1 95 ? 3.596 -13.537 -31.142 1.00 11.80 219 TYR B N 1
ATOM 1501 C CA . TYR B 1 95 ? 5.057 -13.574 -30.932 1.00 11.75 219 TYR B CA 1
ATOM 1502 C C . TYR B 1 95 ? 5.800 -14.438 -31.938 1.00 13.75 219 TYR B C 1
ATOM 1503 O O . TYR B 1 95 ? 6.869 -14.037 -32.390 1.00 12.80 219 TYR B O 1
ATOM 1512 N N . THR B 1 96 ? 5.298 -15.609 -32.208 1.00 13.40 220 THR B N 1
ATOM 1513 C CA . THR B 1 96 ? 6.041 -16.541 -33.072 1.00 12.42 220 THR B CA 1
ATOM 1514 C C . THR B 1 96 ? 5.710 -16.412 -34.532 1.00 12.76 220 THR B C 1
ATOM 1515 O O . THR B 1 96 ? 6.275 -17.193 -35.345 1.00 12.80 220 THR B O 1
ATOM 1519 N N . LYS B 1 97 ? 4.834 -15.441 -34.917 1.00 11.21 221 LYS B N 1
ATOM 1520 C CA . LYS B 1 97 ? 4.443 -15.261 -36.317 1.00 12.13 221 LYS B CA 1
ATOM 1521 C C . LYS B 1 97 ? 5.695 -15.001 -37.153 1.00 12.54 221 LYS B C 1
ATOM 1522 O O . LYS B 1 97 ? 6.473 -14.088 -36.892 1.00 13.07 221 LYS B O 1
ATOM 1528 N N . ASN B 1 98 ? 5.908 -15.856 -38.166 1.00 10.80 222 ASN B N 1
ATOM 1529 C CA . ASN B 1 98 ? 7.009 -15.669 -39.092 1.00 10.88 222 ASN B CA 1
ATOM 1530 C C . ASN B 1 98 ? 8.373 -15.838 -38.502 1.00 10.20 222 ASN B C 1
ATOM 1531 O O . ASN B 1 98 ? 9.360 -15.440 -39.122 1.00 10.51 222 ASN B O 1
ATOM 1536 N N . VAL B 1 99 ? 8.468 -16.440 -37.307 1.00 8.70 223 VAL B N 1
ATOM 1537 C CA . VAL B 1 99 ? 9.768 -16.814 -36.747 1.00 8.22 223 VAL B CA 1
ATOM 1538 C C . VAL B 1 99 ? 10.004 -18.285 -37.120 1.00 10.68 223 VAL B C 1
ATOM 1539 O O . VAL B 1 99 ? 9.100 -19.128 -36.998 1.00 11.70 223 VAL B O 1
ATOM 1543 N N . ASN B 1 100 ? 11.241 -18.628 -37.478 1.00 8.81 224 ASN B N 1
ATOM 1544 C CA . ASN B 1 100 ? 11.604 -20.014 -37.799 1.00 11.27 224 ASN B CA 1
ATOM 1545 C C . ASN B 1 100 ? 11.274 -20.897 -36.602 1.00 12.65 224 ASN B C 1
ATOM 1546 O O . ASN B 1 100 ? 11.876 -20.706 -35.539 1.00 10.49 224 ASN B O 1
ATOM 1551 N N . PRO B 1 101 ? 10.419 -21.935 -36.761 1.00 10.70 225 PRO B N 1
ATOM 1552 C CA . PRO B 1 101 ? 10.105 -22.833 -35.632 1.00 12.70 225 PRO B CA 1
ATOM 1553 C C . PRO B 1 101 ? 11.325 -23.648 -35.221 1.00 14.14 225 PRO B C 1
ATOM 1554 O O . PRO B 1 101 ? 11.418 -24.124 -34.087 1.00 14.47 225 PRO B O 1
ATOM 1558 N N . ASN B 1 102 ? 12.275 -23.757 -36.153 1.00 11.56 226 ASN B N 1
ATOM 1559 C CA . ASN B 1 102 ? 13.510 -24.507 -35.886 1.00 13.20 226 ASN B CA 1
ATOM 1560 C C . ASN B 1 102 ? 14.691 -23.616 -35.529 1.00 11.93 226 ASN B C 1
ATOM 1561 O O . ASN B 1 102 ? 15.860 -23.914 -35.778 1.00 12.52 226 ASN B O 1
ATOM 1566 N N . TRP B 1 103 ? 14.372 -22.491 -34.837 1.00 11.42 227 TRP B N 1
ATOM 1567 C CA . TRP B 1 103 ? 15.442 -21.523 -34.518 1.00 10.18 227 TRP B CA 1
ATOM 1568 C C . TRP B 1 103 ? 16.537 -22.064 -33.654 1.00 10.89 227 TRP B C 1
ATOM 1569 O O . TRP B 1 103 ? 17.674 -21.555 -33.733 1.00 11.05 227 TRP B O 1
ATOM 1580 N N . SER B 1 104 ? 16.233 -23.151 -32.852 1.00 10.56 228 SER B N 1
ATOM 1581 C CA . SER B 1 104 ? 17.264 -23.600 -31.913 1.00 11.92 228 SER B CA 1
ATOM 1582 C C . SER B 1 104 ? 18.477 -24.238 -32.564 1.00 17.16 228 SER B C 1
ATOM 1583 O O . SER B 1 104 ? 19.545 -24.296 -31.949 1.00 17.00 228 SER B O 1
ATOM 1586 N N . VAL B 1 105 ? 18.319 -24.675 -33.827 1.00 13.49 229 VAL B N 1
ATOM 1587 C CA . VAL B 1 105 ? 19.470 -25.247 -34.537 1.00 14.86 229 VAL B CA 1
ATOM 1588 C C . VAL B 1 105 ? 20.061 -24.244 -35.541 1.00 20.36 229 VAL B C 1
ATOM 1589 O O . VAL B 1 105 ? 20.880 -24.583 -36.394 1.00 21.84 229 VAL B O 1
ATOM 1593 N N . ASN B 1 106 ? 19.694 -22.959 -35.385 1.00 15.59 230 ASN B N 1
ATOM 1594 C CA . ASN B 1 106 ? 20.169 -21.912 -36.282 1.00 20.41 230 ASN B CA 1
ATOM 1595 C C . ASN B 1 106 ? 20.682 -20.676 -35.505 1.00 54.08 230 ASN B C 1
ATOM 1596 O O . ASN B 1 106 ? 20.023 -19.632 -35.441 1.00 31.76 230 ASN B O 1
#

Radius of gyration: 19.06 Å; Cα contacts (8 Å, |Δi|>4): 346; chains: 2; bounding box: 39×38×54 Å